Protein AF-A0A1I7V4I8-F1 (afdb_monomer)

Sequence (251 aa):
HMVTLSRLRDKGVPETDEHIILTISSKLPPIIRRELADYLVEQGESITHAKLVKKISERIETMEMDVTLLEHLSPQAPNELSDSYGAIHVAYNAALKTGHKPRGAMRSPLAYSHDLYRTEFMDPITKVTLPGYYAPGKQGINLRVIPRSFPMRNEEPYKCEVCAGAHNALRCGLSSSAFRDKAKDKGLCPLCVRKHHITECRSRFRCCYCNGLHHSGGCPLKEFYRDVKNYPKDAPPRVTFFRAQAKQNEH

Foldseek 3Di:
DVVVVVVCVVVVHFQQPPVVLVVVLVPDDPVLNVVLVVVCVVCPSVDGNVNSVVSSVVVVVVLVVLLVVVLVDDDDDPPDDDPRSSNVVNVVVVCVVVVNPPPPCPPQDQLDDPVPFDQWDQDPPVRDIDGRLLDFDPVFAALACLLVQAAEPDFACDAQLQPRGRDDLSHDPDALVSSVVSLVVSCADQQPRHNDHSRRDNDPGAQNGGRGRGRVSNHPCNVVCNPPVNPDPPHDHRDHDDDPPDPPPDD

Solvent-accessible surface area (backbone atoms only — not comparable to full-atom values): 14704 Å² total; per-residue (Å²): 111,70,72,59,52,53,55,38,52,78,67,72,50,64,57,61,43,59,70,57,52,52,56,56,49,71,72,47,58,71,78,60,36,55,60,46,50,55,51,48,64,75,44,50,89,75,47,32,57,67,57,52,53,49,52,54,49,54,49,52,54,48,50,54,48,44,29,55,56,48,72,73,46,77,84,73,70,96,82,67,89,64,89,45,66,21,55,49,50,48,53,51,52,54,30,60,76,66,74,50,68,72,88,60,86,76,69,63,65,63,61,41,54,79,93,82,46,56,74,58,29,70,38,89,84,83,66,47,78,38,55,20,49,70,36,72,28,97,77,34,59,34,55,87,50,47,30,65,39,54,67,64,92,65,78,40,102,37,67,10,76,61,79,68,44,52,30,52,50,58,20,50,81,57,52,28,65,59,36,44,52,40,23,54,78,66,55,28,15,65,43,76,59,43,87,50,58,54,72,73,31,49,57,85,67,52,12,36,62,28,37,11,62,25,28,43,34,44,32,84,55,42,66,58,53,68,35,76,91,55,45,61,88,88,33,61,77,67,60,85,68,82,79,73,76,78,75,77,83,83,126

pLDDT: mean 77.41, std 16.39, range [35.44, 97.69]

Radius of gyration: 24.37 Å; Cα contacts (8 Å, |Δi|>4): 319; chains: 1; bounding box: 55×49×71 Å

Secondary structure (DSSP, 8-state):
-HHHHHHHHTTT--TT-HHHHHHHHHTS-HHHHHHHHHHHHHHGGG--HHHHHHHHHHHHHHHHHHHHHHHHSPPPPTT-----HHHHHHHHHHHHHTS----S------S--GGGS-SEEE-TTT--EEEGGGSPPTT---TTTGGGSSPPSSPPSS--TTT-SSS-GGG--S-HHHHHHHHHHTT--TTT-SSS-GGG-------TTT--SS-GGG-THHHHHHSGGGS-TTSPPPP-SPPPP------

Structure (mmCIF, N/CA/C/O backbone):
data_AF-A0A1I7V4I8-F1
#
_entry.id   AF-A0A1I7V4I8-F1
#
loop_
_atom_site.group_PDB
_atom_site.id
_atom_site.type_symbol
_atom_site.label_atom_id
_atom_site.label_alt_id
_atom_site.label_comp_id
_atom_site.label_asym_id
_atom_site.label_entity_id
_atom_site.label_seq_id
_atom_site.pdbx_PDB_ins_code
_atom_site.Cartn_x
_atom_site.Cartn_y
_atom_site.Cartn_z
_atom_site.occupancy
_atom_site.B_iso_or_equiv
_atom_site.auth_seq_id
_atom_site.auth_comp_id
_atom_site.auth_asym_id
_atom_site.auth_atom_id
_atom_site.pdbx_PDB_model_num
ATOM 1 N N . HIS A 1 1 ? -26.065 -4.660 15.239 1.00 51.72 1 HIS A N 1
ATOM 2 C CA . HIS A 1 1 ? -25.663 -4.106 16.551 1.00 51.72 1 HIS A CA 1
ATOM 3 C C . HIS A 1 1 ? -26.338 -4.819 17.727 1.00 51.72 1 HIS A C 1
ATOM 5 O O . HIS A 1 1 ? -25.619 -5.284 18.602 1.00 51.72 1 HIS A O 1
ATOM 11 N N . MET A 1 2 ? -27.662 -5.030 17.705 1.00 48.69 2 MET A N 1
ATOM 12 C CA . MET A 1 2 ? -28.405 -5.750 18.764 1.00 48.69 2 MET A CA 1
ATOM 13 C C . MET A 1 2 ? -27.885 -7.170 19.064 1.00 48.69 2 MET A C 1
ATOM 15 O O . MET A 1 2 ? -27.705 -7.529 20.221 1.00 48.69 2 MET A O 1
ATOM 19 N N . VAL A 1 3 ? -27.528 -7.946 18.031 1.00 55.97 3 VAL A N 1
ATOM 20 C CA . VAL A 1 3 ? -26.964 -9.306 18.184 1.00 55.97 3 VAL A CA 1
ATOM 21 C C . VAL A 1 3 ? -25.637 -9.312 18.957 1.00 55.97 3 VAL A C 1
ATOM 23 O O . VAL A 1 3 ? -25.352 -10.246 19.702 1.00 55.97 3 VAL A O 1
ATOM 26 N N . THR A 1 4 ? -24.817 -8.267 18.805 1.00 59.34 4 THR A N 1
ATOM 27 C CA . THR A 1 4 ? -23.537 -8.142 19.517 1.00 59.34 4 THR A CA 1
ATOM 28 C C . THR A 1 4 ? -23.757 -7.833 20.995 1.00 59.34 4 THR A C 1
ATOM 30 O O . THR A 1 4 ? -23.040 -8.379 21.822 1.00 59.34 4 THR A O 1
ATOM 33 N N . LEU A 1 5 ? -24.764 -7.021 21.336 1.00 58.62 5 LEU A N 1
ATOM 34 C CA . LEU A 1 5 ? -25.095 -6.709 22.729 1.00 58.62 5 LEU A CA 1
ATOM 35 C C . LEU A 1 5 ? -25.704 -7.891 23.478 1.00 58.62 5 LEU A C 1
ATOM 37 O O . LEU A 1 5 ? -25.327 -8.133 24.620 1.00 58.62 5 LEU A O 1
ATOM 41 N N . SER A 1 6 ? -26.595 -8.657 22.840 1.00 55.53 6 SER A N 1
ATOM 42 C CA . SER A 1 6 ? -27.122 -9.888 23.443 1.00 55.53 6 SER A CA 1
ATOM 43 C C . SER A 1 6 ? -25.986 -10.856 23.772 1.00 55.53 6 SER A C 1
ATOM 45 O O . SER A 1 6 ? -25.876 -11.302 24.903 1.00 55.53 6 SER A O 1
ATOM 47 N N . ARG A 1 7 ? -25.029 -11.032 22.852 1.00 61.44 7 ARG A N 1
ATOM 48 C CA . ARG A 1 7 ? -23.835 -11.863 23.083 1.00 61.44 7 ARG A CA 1
ATOM 49 C C . ARG A 1 7 ? -22.886 -11.338 24.163 1.00 61.44 7 ARG A C 1
ATOM 51 O O . ARG A 1 7 ? -22.113 -12.126 24.695 1.00 61.44 7 ARG A O 1
ATOM 58 N N . LEU A 1 8 ? -22.860 -10.032 24.431 1.00 64.69 8 LEU A N 1
ATOM 59 C CA . LEU A 1 8 ? -22.053 -9.453 25.514 1.00 64.69 8 LEU A CA 1
ATOM 60 C C . LEU A 1 8 ? -22.719 -9.694 26.872 1.00 64.69 8 LEU A C 1
ATOM 62 O O . LEU A 1 8 ? -22.044 -10.082 27.821 1.00 64.69 8 LEU A O 1
ATOM 66 N N . ARG A 1 9 ? -24.048 -9.572 26.923 1.00 60.28 9 ARG A N 1
ATOM 67 C CA . ARG A 1 9 ? -24.864 -9.925 28.089 1.00 60.28 9 ARG A CA 1
ATOM 68 C C . ARG A 1 9 ? -24.747 -11.410 28.434 1.00 60.28 9 ARG A C 1
ATOM 70 O O . ARG A 1 9 ? -24.477 -11.746 29.579 1.00 60.28 9 ARG A O 1
ATOM 77 N N . ASP A 1 10 ? -24.831 -12.281 27.427 1.00 63.47 10 ASP A N 1
ATOM 78 C CA . ASP A 1 10 ? -24.686 -13.738 27.581 1.00 63.47 10 ASP A CA 1
ATOM 79 C C . ASP A 1 10 ? -23.288 -14.144 28.087 1.00 63.47 10 ASP A C 1
ATOM 81 O O . ASP A 1 10 ? -23.102 -15.238 28.613 1.00 63.47 10 ASP A O 1
ATOM 85 N N . LYS A 1 11 ? -22.292 -13.260 27.936 1.00 70.88 11 LYS A N 1
ATOM 86 C CA . LYS A 1 11 ? -20.915 -13.442 28.417 1.00 70.88 11 LYS A CA 1
ATOM 87 C C . LYS A 1 11 ? -20.657 -12.827 29.797 1.00 70.88 11 LYS A C 1
ATOM 89 O O . LYS A 1 11 ? -19.507 -12.811 30.226 1.00 70.88 11 LYS A O 1
ATOM 94 N N . GLY A 1 12 ? -21.688 -12.318 30.476 1.00 71.19 12 GLY A N 1
ATOM 95 C CA . GLY A 1 12 ? -21.572 -11.733 31.816 1.00 71.19 12 GLY A CA 1
ATOM 96 C C . GLY A 1 12 ? -20.834 -10.393 31.855 1.00 71.19 12 GLY A C 1
ATOM 97 O O . GLY A 1 12 ? -20.319 -10.007 32.899 1.00 71.19 12 GLY A O 1
ATOM 98 N N . VAL A 1 13 ? -20.748 -9.691 30.724 1.00 77.06 13 VAL A N 1
ATOM 99 C CA . VAL A 1 13 ? -20.093 -8.383 30.658 1.00 77.06 13 VAL A CA 1
ATOM 100 C C . VAL A 1 13 ? -20.982 -7.320 31.322 1.00 77.06 13 VAL A C 1
ATOM 102 O O . VAL A 1 13 ? -22.154 -7.219 30.942 1.00 77.06 13 VAL A O 1
ATOM 105 N N . PRO A 1 14 ? -20.445 -6.485 32.235 1.00 80.81 14 PRO A N 1
ATOM 106 C CA . PRO A 1 14 ? -21.185 -5.375 32.832 1.00 80.81 14 PRO A CA 1
ATOM 107 C C . PRO A 1 14 ? -21.739 -4.415 31.774 1.00 80.81 14 PRO A C 1
ATOM 109 O O . PRO A 1 14 ? -21.040 -4.041 30.835 1.00 80.81 14 PRO A O 1
ATOM 112 N N . GLU A 1 15 ? -22.990 -3.975 31.920 1.00 79.31 15 GLU A N 1
ATOM 113 C CA . GLU A 1 15 ? -23.620 -3.079 30.937 1.00 79.31 15 GLU A CA 1
ATOM 114 C C . GLU A 1 15 ? -22.998 -1.676 30.880 1.00 79.31 15 GLU A C 1
ATOM 116 O O . GLU A 1 15 ? -23.248 -0.945 29.923 1.00 79.31 15 GLU A O 1
ATOM 121 N N . THR A 1 16 ? -22.195 -1.318 31.879 1.00 82.81 16 THR A N 1
ATOM 122 C CA . THR A 1 16 ? -21.482 -0.043 32.030 1.00 82.81 16 THR A CA 1
ATOM 123 C C . THR A 1 16 ? -19.985 -0.165 31.726 1.00 82.81 16 THR A C 1
ATOM 125 O O . THR A 1 16 ? -19.218 0.727 32.074 1.00 82.81 16 THR A O 1
ATOM 128 N N . ASP A 1 17 ? -19.539 -1.268 31.110 1.00 81.81 17 ASP A N 1
ATOM 129 C CA . ASP A 1 17 ? -18.125 -1.477 30.780 1.00 81.81 17 ASP A CA 1
ATOM 130 C C . ASP A 1 17 ? -17.625 -0.406 29.792 1.00 81.81 17 ASP A C 1
ATOM 132 O O . ASP A 1 17 ? -17.914 -0.422 28.589 1.00 81.81 17 ASP A O 1
ATOM 136 N N . GLU A 1 18 ? -16.855 0.544 30.322 1.00 80.88 18 GLU A N 1
ATOM 137 C CA . GLU A 1 18 ? -16.332 1.694 29.584 1.00 80.88 18 GLU A CA 1
ATOM 138 C C . GLU A 1 18 ? -15.469 1.262 28.390 1.00 80.88 18 GLU A C 1
ATOM 140 O O . GLU A 1 18 ? -15.586 1.805 27.287 1.00 80.88 18 GLU A O 1
ATOM 145 N N . HIS A 1 19 ? -14.642 0.230 28.566 1.00 80.00 19 HIS A N 1
ATOM 146 C CA . HIS A 1 19 ? -13.750 -0.252 27.518 1.00 80.00 19 HIS A CA 1
ATOM 147 C C . HIS A 1 19 ? -14.542 -0.785 26.314 1.00 80.00 19 HIS A C 1
ATOM 149 O O . HIS A 1 19 ? -14.173 -0.557 25.154 1.00 80.00 19 HIS A O 1
ATOM 155 N N . ILE A 1 20 ? -15.661 -1.464 26.554 1.00 81.06 20 ILE A N 1
ATOM 156 C CA . ILE A 1 20 ? -16.537 -1.970 25.494 1.00 81.06 20 ILE A CA 1
ATOM 157 C C . ILE A 1 20 ? -17.315 -0.840 24.829 1.00 81.06 20 ILE A C 1
ATOM 159 O O . ILE A 1 20 ? -17.403 -0.823 23.596 1.00 81.06 20 ILE A O 1
ATOM 163 N N . ILE A 1 21 ? -17.800 0.133 25.597 1.00 82.56 21 ILE A N 1
ATOM 164 C CA . ILE A 1 21 ? -18.461 1.335 25.074 1.00 82.56 21 ILE A CA 1
ATOM 165 C C . ILE A 1 21 ? -17.527 2.096 24.125 1.00 82.56 21 ILE A C 1
ATOM 167 O O . ILE A 1 21 ? -17.905 2.384 22.983 1.00 82.56 21 ILE A O 1
ATOM 171 N N . LEU A 1 22 ? -16.277 2.332 24.527 1.00 81.25 22 LEU A N 1
ATOM 172 C CA . LEU A 1 22 ? -15.265 2.992 23.697 1.00 81.25 22 LEU A CA 1
ATOM 173 C C . LEU A 1 22 ? -14.865 2.139 22.480 1.00 81.25 22 LEU A C 1
ATOM 175 O O . LEU A 1 22 ? -14.715 2.648 21.362 1.00 81.25 22 LEU A O 1
ATOM 179 N N . THR A 1 23 ? -14.756 0.819 22.648 1.00 81.12 23 THR A N 1
ATOM 180 C CA . THR A 1 23 ? -14.436 -0.111 21.553 1.00 81.12 23 THR A CA 1
ATOM 181 C C . THR A 1 23 ? -15.536 -0.154 20.489 1.00 81.12 23 THR A C 1
ATOM 183 O O . THR A 1 23 ? -15.234 -0.228 19.295 1.00 81.12 23 THR A O 1
ATOM 186 N N . ILE A 1 24 ? -16.810 -0.125 20.886 1.00 79.75 24 ILE A N 1
ATOM 187 C CA . ILE A 1 24 ? -17.939 -0.068 19.949 1.00 79.75 24 ILE A CA 1
ATOM 188 C C . ILE A 1 24 ? -17.953 1.293 19.252 1.00 79.75 24 ILE A C 1
ATOM 190 O O . ILE A 1 24 ? -17.998 1.342 18.021 1.00 79.75 24 ILE A O 1
ATOM 194 N 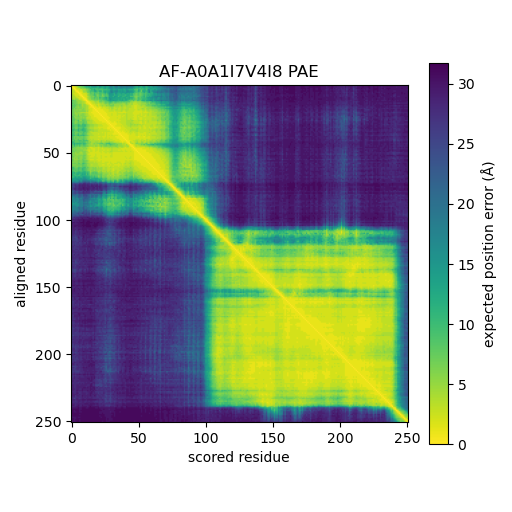N . SER A 1 25 ? -17.836 2.376 20.022 1.00 80.38 25 SER A N 1
ATOM 195 C CA . SER A 1 25 ? -17.885 3.752 19.519 1.00 80.38 25 SER A CA 1
ATOM 196 C C . SER A 1 25 ? -16.779 4.037 18.498 1.00 80.38 25 SER A C 1
ATOM 198 O O . SER A 1 25 ? -17.034 4.596 17.433 1.00 80.38 25 SER A O 1
ATOM 200 N N . SER A 1 26 ? -15.553 3.570 18.748 1.00 79.00 26 SER A N 1
ATOM 201 C CA . SER A 1 26 ? -14.406 3.785 17.850 1.00 79.00 26 SER A CA 1
ATOM 202 C C . SER A 1 26 ? -14.531 3.107 16.478 1.00 79.00 26 SER A C 1
ATOM 204 O O . SER A 1 26 ? -13.881 3.539 15.524 1.00 79.00 26 SER A O 1
ATOM 206 N N . LYS A 1 27 ? -15.374 2.073 16.347 1.00 79.56 27 LYS A N 1
ATOM 207 C CA . LYS A 1 27 ? -15.602 1.345 15.086 1.00 79.56 27 LYS A CA 1
ATOM 208 C C . LYS A 1 27 ? -16.660 1.990 14.189 1.00 79.56 27 LYS A C 1
ATOM 210 O O . LYS A 1 27 ? -16.835 1.533 13.058 1.00 79.56 27 LYS A O 1
ATOM 215 N N . LEU A 1 28 ? -17.364 3.014 14.670 1.00 78.00 28 LEU A N 1
ATOM 216 C CA . LEU A 1 28 ? -18.422 3.681 13.917 1.00 78.00 28 LEU A CA 1
ATOM 217 C C . LEU A 1 28 ? -17.858 4.674 12.883 1.00 78.00 28 LEU A C 1
ATOM 219 O O . LEU A 1 28 ? -16.745 5.188 13.044 1.00 78.00 28 LEU A O 1
ATOM 223 N N . PRO A 1 29 ? -18.617 4.979 11.816 1.00 74.38 29 PRO A N 1
ATOM 224 C CA . PRO A 1 29 ? -18.263 6.027 10.864 1.00 74.38 29 PRO A CA 1
ATOM 225 C C . PRO A 1 29 ? -18.033 7.391 11.546 1.00 74.38 29 PRO A C 1
ATOM 227 O O . PRO A 1 29 ? -18.708 7.694 12.530 1.00 74.38 29 PRO A O 1
ATOM 230 N N . PRO A 1 30 ? -17.132 8.252 11.024 1.00 75.38 30 PRO A N 1
ATOM 231 C CA . PRO A 1 30 ? -16.807 9.550 11.630 1.00 75.38 30 PRO A CA 1
ATOM 232 C C . PRO A 1 30 ? -18.014 10.439 11.947 1.00 75.38 30 PRO A C 1
ATOM 234 O O . PRO A 1 30 ? -18.015 11.086 12.988 1.00 75.38 30 PRO A O 1
ATOM 237 N N . ILE A 1 31 ? -19.035 10.430 11.084 1.00 70.88 31 ILE A N 1
ATOM 238 C CA . ILE A 1 31 ? -20.255 11.225 11.267 1.00 70.88 31 ILE A CA 1
ATOM 239 C C . ILE A 1 31 ? -21.042 10.805 12.516 1.00 70.88 31 ILE A C 1
ATOM 241 O O . ILE A 1 31 ? -21.453 11.656 13.291 1.00 70.88 31 ILE A O 1
ATOM 245 N N . ILE A 1 32 ? -21.149 9.498 12.773 1.00 77.69 32 ILE A N 1
ATOM 246 C CA . ILE A 1 32 ? -21.824 8.961 13.962 1.00 77.69 32 ILE A CA 1
ATOM 247 C C . ILE A 1 32 ? -20.942 9.155 15.202 1.00 77.69 32 ILE A C 1
ATOM 249 O O . ILE A 1 32 ? -21.443 9.459 16.277 1.00 77.69 32 ILE A O 1
ATOM 253 N N . ARG A 1 33 ? -19.613 9.025 15.063 1.00 81.12 33 ARG A N 1
ATOM 254 C CA . ARG A 1 33 ? -18.675 9.183 16.189 1.00 81.12 33 ARG A CA 1
ATOM 255 C C . ARG A 1 33 ? -18.699 10.573 16.812 1.00 81.12 33 ARG A C 1
ATOM 257 O O . ARG A 1 33 ? -18.528 10.659 18.020 1.00 81.12 33 ARG A O 1
ATOM 264 N N . ARG A 1 34 ? -18.856 11.630 16.008 1.00 79.00 34 ARG A N 1
ATOM 265 C CA . ARG A 1 34 ? -18.827 13.014 16.505 1.00 79.00 34 ARG A CA 1
ATOM 266 C C . ARG A 1 34 ? -19.961 13.264 17.497 1.00 79.00 34 ARG A C 1
ATOM 268 O O . ARG A 1 34 ? -19.694 13.610 18.632 1.00 79.00 34 ARG A O 1
ATOM 275 N N . GLU A 1 35 ? -21.191 12.973 17.102 1.00 75.06 35 GLU A N 1
ATOM 276 C CA . GLU A 1 35 ? -22.353 13.154 17.982 1.00 75.06 35 GLU A CA 1
ATOM 277 C C . GLU A 1 35 ? -22.400 12.152 19.130 1.00 75.06 35 GLU A C 1
ATOM 279 O O . GLU A 1 35 ? -22.916 12.446 20.206 1.00 75.06 35 GLU A O 1
ATOM 284 N N . LEU A 1 36 ? -21.860 10.950 18.918 1.00 83.94 36 LEU A N 1
ATOM 285 C CA . LEU A 1 36 ? -21.745 9.986 19.999 1.00 83.94 36 LEU A CA 1
ATOM 286 C C . LEU A 1 36 ? -20.760 10.468 21.067 1.00 83.94 36 LEU A C 1
ATOM 288 O O . LEU A 1 36 ? -20.981 10.183 22.234 1.00 83.94 36 LEU A O 1
ATOM 292 N N . ALA A 1 37 ? -19.705 11.199 20.693 1.00 83.38 37 ALA A N 1
ATOM 293 C CA . ALA A 1 37 ? -18.779 11.784 21.656 1.00 83.38 37 ALA A CA 1
ATOM 294 C C . ALA A 1 37 ? -19.486 12.808 22.555 1.00 83.38 37 ALA A C 1
ATOM 296 O O . ALA A 1 37 ? -19.350 12.715 23.772 1.00 83.38 37 ALA A O 1
ATOM 297 N N . ASP A 1 38 ? -20.300 13.698 21.981 1.00 83.12 38 ASP A N 1
ATOM 298 C CA . ASP A 1 38 ? -21.085 14.675 22.748 1.00 83.12 38 ASP A CA 1
ATOM 299 C C . ASP A 1 38 ? -22.057 13.967 23.706 1.00 83.12 38 ASP A C 1
ATOM 301 O O . ASP A 1 38 ? -22.080 14.242 24.904 1.00 83.12 38 ASP A O 1
ATOM 305 N N . TYR A 1 39 ? -22.773 12.951 23.214 1.00 85.75 39 TYR A N 1
ATOM 306 C CA . TYR A 1 39 ? -23.687 12.153 24.034 1.00 85.75 39 TYR A CA 1
ATOM 307 C C . TYR A 1 39 ? -22.982 11.383 25.164 1.00 85.75 39 TYR A C 1
ATOM 309 O O . TYR A 1 39 ? -23.522 11.253 26.262 1.00 85.75 39 TYR A O 1
ATOM 317 N N . LEU A 1 40 ? -21.781 10.853 24.915 1.00 84.50 40 LEU A N 1
ATOM 318 C CA . LEU A 1 40 ? -20.990 10.161 25.936 1.00 84.50 40 LEU A CA 1
ATOM 319 C C . LEU A 1 40 ? -20.539 11.123 27.041 1.00 84.50 40 LEU A C 1
ATOM 321 O O . LEU A 1 40 ? -20.584 10.753 28.213 1.00 84.50 40 LEU A O 1
ATOM 325 N N . VAL A 1 41 ? -20.164 12.352 26.680 1.00 85.88 41 VAL A N 1
ATOM 326 C CA . VAL A 1 41 ? -19.829 13.408 27.646 1.00 85.88 41 VAL A CA 1
ATOM 327 C C . VAL A 1 41 ? -21.058 13.800 28.472 1.00 85.88 41 VAL A C 1
ATOM 329 O O . VAL A 1 41 ? -20.953 13.909 29.690 1.00 85.88 41 VAL A O 1
ATOM 332 N N . GLU A 1 42 ? -22.228 13.948 27.844 1.00 86.06 42 GLU A N 1
ATOM 333 C CA . GLU A 1 42 ? -23.483 14.288 28.532 1.00 86.06 42 GLU A CA 1
ATOM 334 C C . GLU A 1 42 ? -23.953 13.205 29.514 1.00 86.06 42 GLU A C 1
ATOM 336 O O . GLU A 1 42 ? -24.487 13.518 30.577 1.00 86.06 42 GLU A O 1
ATOM 341 N N . GLN A 1 43 ? -23.801 11.924 29.163 1.00 84.06 43 GLN A N 1
ATOM 342 C CA . GLN A 1 43 ? -24.261 10.820 30.011 1.00 84.06 43 GLN A CA 1
ATOM 343 C C . GLN A 1 43 ? -23.276 10.465 31.134 1.00 84.06 43 GLN A C 1
ATOM 345 O O . GLN A 1 43 ? -23.712 9.909 32.150 1.00 84.06 43 GLN A O 1
ATOM 350 N N . GLY A 1 44 ? -21.979 10.748 30.964 1.00 79.88 44 GLY A N 1
ATOM 351 C CA . GLY A 1 44 ? -20.934 10.419 31.937 1.00 79.88 44 GLY A CA 1
ATOM 352 C C . GLY A 1 44 ? -20.948 8.937 32.331 1.00 79.88 44 GLY A C 1
ATOM 353 O O . GLY A 1 44 ? -21.126 8.062 31.487 1.00 79.88 44 GLY A O 1
ATOM 354 N N . GLU A 1 45 ? -20.832 8.644 33.628 1.00 77.56 45 GLU A N 1
ATOM 355 C CA . GLU A 1 45 ? -20.831 7.273 34.175 1.00 77.56 45 GLU A CA 1
ATOM 356 C C . GLU A 1 45 ? -22.180 6.538 34.039 1.00 77.56 45 GLU A C 1
ATOM 358 O O . GLU A 1 45 ? -22.257 5.327 34.232 1.00 77.56 45 GLU A O 1
ATOM 363 N N . SER A 1 46 ? -23.262 7.241 33.681 1.00 83.06 46 SER A N 1
ATOM 364 C CA . SER A 1 46 ? -24.600 6.642 33.543 1.00 83.06 46 SER A CA 1
ATOM 365 C C . SER A 1 46 ? -24.834 5.951 32.193 1.00 83.06 46 SER A C 1
ATOM 367 O O . SER A 1 46 ? -25.946 5.472 31.916 1.00 83.06 46 SER A O 1
ATOM 369 N N . ILE A 1 47 ? -23.823 5.944 31.320 1.00 87.00 47 ILE A N 1
ATOM 370 C CA . ILE A 1 47 ? -23.898 5.304 30.014 1.00 87.00 47 ILE A CA 1
ATOM 371 C C . ILE A 1 47 ? -23.963 3.781 30.164 1.00 87.00 47 ILE A C 1
ATOM 373 O O . ILE A 1 47 ? -23.218 3.162 30.916 1.00 87.00 47 ILE A O 1
ATOM 377 N N . THR A 1 48 ? -24.858 3.161 29.399 1.00 86.38 48 THR A N 1
ATOM 378 C CA . THR A 1 48 ? -24.936 1.705 29.288 1.00 86.38 48 THR A CA 1
ATOM 379 C C . THR A 1 48 ? -24.841 1.279 27.833 1.00 86.38 48 THR A C 1
ATOM 381 O O . THR A 1 48 ? -25.144 2.049 26.915 1.00 86.38 48 THR A O 1
ATOM 384 N N . HIS A 1 49 ? -24.493 0.018 27.601 1.00 82.12 49 HIS A N 1
ATOM 385 C CA . HIS A 1 49 ? -24.535 -0.613 26.285 1.00 82.12 49 HIS A CA 1
ATOM 386 C C . HIS A 1 49 ? -25.878 -0.400 25.569 1.00 82.12 49 HIS A C 1
ATOM 388 O O . HIS A 1 49 ? -25.905 -0.107 24.371 1.00 82.12 49 HIS A O 1
ATOM 394 N N . ALA A 1 50 ? -26.991 -0.516 26.301 1.00 81.38 50 ALA A N 1
ATOM 395 C CA . ALA A 1 50 ? -28.333 -0.329 25.760 1.00 81.38 50 ALA A CA 1
ATOM 396 C C . ALA A 1 50 ? -28.576 1.123 25.321 1.00 81.38 50 ALA A C 1
ATOM 398 O O . ALA A 1 50 ? -29.032 1.352 24.199 1.00 81.38 50 ALA A O 1
ATOM 399 N N . LYS A 1 51 ? -28.210 2.103 26.162 1.00 84.38 51 LYS A N 1
ATOM 400 C CA . LYS A 1 51 ? -28.298 3.533 25.824 1.00 84.38 51 LYS A CA 1
ATOM 401 C C . LYS A 1 51 ? -27.436 3.880 24.609 1.00 84.38 51 LYS A C 1
ATOM 403 O O . LYS A 1 51 ? -27.899 4.572 23.706 1.00 84.38 51 LYS A O 1
ATOM 408 N N . LEU A 1 52 ? -26.220 3.335 24.546 1.00 84.62 52 LEU A N 1
ATOM 409 C CA . LEU A 1 52 ? -25.300 3.532 23.429 1.00 84.62 52 LEU A CA 1
ATOM 410 C C . LEU A 1 52 ? -25.904 3.051 22.104 1.00 84.62 52 LEU A C 1
ATOM 412 O O . LEU A 1 52 ? -25.906 3.779 21.115 1.00 84.62 52 LEU A O 1
ATOM 416 N N . VAL A 1 53 ? -26.439 1.828 22.071 1.00 81.25 53 VAL A N 1
ATOM 417 C CA . VAL A 1 53 ? -27.035 1.278 20.844 1.00 81.25 53 VAL A CA 1
ATOM 418 C C . VAL A 1 53 ? -28.330 1.975 20.468 1.00 81.25 53 VAL A C 1
ATOM 420 O O . VAL A 1 53 ? -28.564 2.175 19.275 1.00 81.25 53 VAL A O 1
ATOM 423 N N . LYS A 1 54 ? -29.134 2.393 21.450 1.00 84.88 54 LYS A N 1
ATOM 424 C CA . LYS A 1 54 ? -30.309 3.222 21.189 1.00 84.88 54 LYS A CA 1
ATOM 425 C C . LYS A 1 54 ? -29.903 4.512 20.474 1.00 84.88 54 LYS A C 1
ATOM 427 O O . LYS A 1 54 ? -30.401 4.766 19.385 1.00 84.88 54 LYS A O 1
ATOM 432 N N . LYS A 1 55 ? -28.914 5.241 21.002 1.00 86.12 55 LYS A N 1
ATOM 433 C CA . LYS A 1 55 ? -28.428 6.492 20.401 1.00 86.12 55 LYS A CA 1
ATOM 434 C C . LYS A 1 55 ? -27.851 6.301 18.995 1.00 86.12 55 LYS A C 1
ATOM 436 O O . LYS A 1 55 ? -28.103 7.111 18.108 1.00 86.12 55 LYS A O 1
ATOM 441 N N . ILE A 1 56 ? -27.102 5.218 18.768 1.00 83.69 56 ILE A N 1
ATOM 442 C CA . ILE A 1 56 ? -26.593 4.874 17.428 1.00 83.69 56 ILE A CA 1
ATOM 443 C C . ILE A 1 56 ? -27.753 4.638 16.453 1.00 83.69 56 ILE A C 1
ATOM 445 O O . ILE A 1 56 ? -27.685 5.087 15.312 1.00 83.69 56 ILE A O 1
ATOM 449 N N . SER A 1 57 ? -28.801 3.940 16.895 1.00 80.38 57 SER A N 1
ATOM 450 C CA . SER A 1 57 ? -29.969 3.631 16.061 1.00 80.38 57 SER A CA 1
ATOM 451 C C . SER A 1 57 ? -30.769 4.896 15.743 1.00 80.38 57 SER A C 1
ATOM 453 O O . SER A 1 57 ? -31.020 5.160 14.574 1.00 80.38 57 SER A O 1
ATOM 455 N N . GLU A 1 58 ? -31.035 5.737 16.749 1.00 83.12 58 GLU A N 1
ATOM 456 C CA . GLU A 1 58 ? -31.674 7.053 16.580 1.00 83.12 58 GLU A CA 1
ATOM 457 C C . GLU A 1 58 ? -30.913 7.923 15.566 1.00 83.12 58 GLU A C 1
ATOM 459 O O . GLU A 1 58 ? -31.518 8.609 14.740 1.00 83.12 58 GLU A O 1
ATOM 464 N N . ARG A 1 59 ? -29.571 7.880 15.572 1.00 81.31 59 ARG A N 1
ATOM 465 C CA . ARG A 1 59 ? -28.783 8.636 14.593 1.00 81.31 59 ARG A CA 1
ATOM 466 C C . ARG A 1 59 ? -28.900 8.071 13.180 1.00 81.31 59 ARG A C 1
ATOM 468 O O . ARG A 1 59 ? -29.005 8.849 12.237 1.00 81.31 59 ARG A O 1
ATOM 475 N N . ILE A 1 60 ? -28.896 6.751 13.018 1.00 78.38 60 ILE A N 1
ATOM 476 C CA . ILE A 1 60 ? -29.116 6.131 11.704 1.00 78.38 60 ILE A CA 1
ATOM 477 C C . ILE A 1 60 ? -30.490 6.544 11.158 1.00 78.38 60 ILE A C 1
ATOM 479 O O . ILE A 1 60 ? -30.564 7.017 10.028 1.00 78.38 60 ILE A O 1
ATOM 483 N N . GLU A 1 61 ? -31.537 6.477 11.982 1.00 78.44 61 GLU A N 1
ATOM 484 C CA . GLU A 1 61 ? -32.894 6.905 11.608 1.00 78.44 61 GLU A CA 1
ATOM 485 C C . GLU A 1 61 ? -32.947 8.396 11.244 1.00 78.44 61 GLU A C 1
ATOM 487 O O . GLU A 1 61 ? -33.542 8.776 10.239 1.00 78.44 61 GLU A O 1
ATOM 492 N N . THR A 1 62 ? -32.261 9.253 12.008 1.00 76.25 62 THR A N 1
ATOM 493 C CA . THR A 1 62 ? -32.164 10.690 11.699 1.00 76.25 62 THR A CA 1
ATOM 494 C C . THR A 1 62 ? -31.474 10.917 10.352 1.00 76.25 62 THR A C 1
ATOM 496 O O . THR A 1 62 ? -31.927 11.733 9.560 1.00 76.25 62 THR A O 1
ATOM 499 N N . MET A 1 63 ? -30.399 10.179 10.055 1.00 72.00 63 MET A N 1
ATOM 500 C CA . MET A 1 63 ? -29.710 10.270 8.763 1.00 72.00 63 MET A CA 1
ATOM 501 C C . MET A 1 63 ? -30.602 9.817 7.597 1.00 72.00 63 MET A C 1
ATOM 503 O O . MET A 1 63 ? -30.514 10.385 6.511 1.00 72.00 63 MET A O 1
ATOM 507 N N . GLU A 1 64 ? -31.451 8.809 7.799 1.00 72.12 64 GLU A N 1
ATOM 508 C CA . GLU A 1 64 ? -32.435 8.355 6.805 1.00 72.12 64 GLU A CA 1
ATOM 509 C C . GLU A 1 64 ? -33.567 9.378 6.608 1.00 72.12 64 GLU A C 1
ATOM 511 O O . GLU A 1 64 ? -33.997 9.634 5.478 1.00 72.12 64 GLU A O 1
ATOM 516 N N . MET A 1 65 ? -34.009 10.027 7.687 1.00 72.75 65 MET A N 1
ATOM 517 C CA . MET A 1 65 ? -34.978 11.119 7.614 1.00 72.75 65 MET A CA 1
ATOM 518 C C . MET A 1 65 ? -34.391 12.350 6.909 1.00 72.75 65 MET A C 1
ATOM 520 O O . MET A 1 65 ? -35.063 12.930 6.062 1.00 72.75 65 MET A O 1
ATOM 524 N N . ASP A 1 66 ? -33.128 12.702 7.172 1.00 68.69 66 ASP A N 1
ATOM 525 C CA . ASP A 1 66 ? -32.418 13.791 6.483 1.00 68.69 66 ASP A CA 1
ATOM 526 C C . ASP A 1 66 ? -32.369 13.557 4.964 1.00 68.69 66 ASP A C 1
ATOM 528 O O . ASP A 1 66 ? -32.576 14.487 4.185 1.00 68.69 66 ASP A O 1
ATOM 532 N N . VAL A 1 67 ? -32.130 12.311 4.527 1.00 65.50 67 VAL A N 1
ATOM 533 C CA . VAL A 1 67 ? -32.225 11.924 3.107 1.00 65.50 67 VAL A CA 1
ATOM 534 C C . VAL A 1 67 ? -33.634 12.198 2.586 1.00 65.50 67 VAL A C 1
ATOM 536 O O . VAL A 1 67 ? -33.784 12.875 1.574 1.00 65.50 67 VAL A O 1
ATOM 539 N N . THR A 1 68 ? -34.658 11.718 3.295 1.00 72.62 68 THR A N 1
ATOM 540 C CA . THR A 1 68 ? -36.065 11.862 2.892 1.00 72.62 68 THR A CA 1
ATOM 541 C C . THR A 1 68 ? -36.472 13.333 2.777 1.00 72.62 68 THR A C 1
ATOM 543 O O . THR A 1 68 ? -37.081 13.726 1.785 1.00 72.62 68 THR A O 1
ATOM 546 N N . LEU A 1 69 ? -36.103 14.175 3.744 1.00 70.12 69 LEU A N 1
ATOM 547 C CA . LEU A 1 69 ? -36.393 15.612 3.725 1.00 70.12 69 LEU A CA 1
ATOM 548 C C . LEU A 1 69 ? -35.709 16.317 2.548 1.00 70.12 69 LEU A C 1
ATOM 550 O O . LEU A 1 69 ? -36.321 17.159 1.893 1.00 70.12 69 LEU A O 1
ATOM 554 N N . LEU A 1 70 ? -34.464 15.948 2.241 1.00 67.81 70 LEU A N 1
ATOM 555 C CA . LEU A 1 70 ? -33.711 16.536 1.134 1.00 67.81 70 LEU A CA 1
ATOM 556 C C . LEU A 1 70 ? -34.190 16.071 -0.244 1.00 67.81 70 LEU A C 1
ATOM 558 O O . LEU A 1 70 ? -34.063 16.830 -1.197 1.00 67.81 70 LEU A O 1
ATOM 562 N N . GLU A 1 71 ? -34.789 14.884 -0.365 1.00 64.19 71 GLU A N 1
ATOM 563 C CA . GLU A 1 71 ? -35.467 14.466 -1.604 1.00 64.19 71 GLU A CA 1
ATOM 564 C C . GLU A 1 71 ? -36.703 15.324 -1.923 1.00 64.19 71 GLU A C 1
ATOM 566 O O . GLU A 1 71 ? -37.074 15.447 -3.090 1.00 64.19 71 GLU A O 1
ATOM 571 N N . HIS A 1 72 ? -37.322 15.938 -0.908 1.00 64.12 72 HIS A N 1
ATOM 572 C CA . HIS A 1 72 ? -38.489 16.814 -1.064 1.00 64.12 72 HIS A CA 1
ATOM 573 C C . HIS A 1 72 ? -38.118 18.299 -1.224 1.00 64.12 72 HIS A C 1
ATOM 575 O O . HIS A 1 72 ? -38.970 19.109 -1.594 1.00 64.12 72 HIS A O 1
ATOM 581 N N . LEU A 1 73 ? -36.860 18.673 -0.968 1.00 60.56 73 LEU A N 1
ATOM 582 C CA . LEU A 1 73 ? -36.349 20.024 -1.184 1.00 60.56 73 LEU A CA 1
ATOM 583 C C . LEU A 1 73 ? -35.849 20.162 -2.633 1.00 60.56 73 LEU A C 1
ATOM 585 O O . LEU A 1 73 ? -35.080 19.343 -3.128 1.00 60.56 73 LEU A O 1
ATOM 589 N N . SER A 1 74 ? -36.309 21.208 -3.329 1.00 52.34 74 SER A N 1
ATOM 590 C CA . SER A 1 74 ? -35.888 21.534 -4.702 1.00 52.34 74 SER A CA 1
ATOM 591 C C . SER A 1 74 ? -34.352 21.633 -4.804 1.00 52.34 74 SER A C 1
ATOM 593 O O . SER A 1 74 ? -33.728 22.065 -3.830 1.00 52.34 74 SER A O 1
ATOM 595 N N . PRO A 1 75 ? -33.717 21.269 -5.941 1.00 55.69 75 PRO A N 1
ATOM 596 C CA . PRO A 1 75 ? -32.264 21.163 -6.032 1.00 55.69 75 PRO A CA 1
ATOM 597 C C . PRO A 1 75 ? -31.566 22.460 -5.611 1.00 55.69 75 PRO A C 1
ATOM 599 O O . PRO A 1 75 ? -31.728 23.501 -6.250 1.00 55.69 75 PRO A O 1
ATOM 602 N N . GLN A 1 76 ? -30.766 22.388 -4.544 1.00 53.31 76 GLN A N 1
ATOM 603 C CA . GLN A 1 76 ? -29.830 23.454 -4.202 1.00 53.31 76 GLN A CA 1
ATOM 604 C C . GLN A 1 76 ? -28.819 23.642 -5.339 1.00 53.31 76 GLN A C 1
ATOM 606 O O . GLN A 1 76 ? -28.458 22.695 -6.046 1.00 53.31 76 GLN A O 1
ATOM 611 N N . ALA A 1 77 ? -28.389 24.892 -5.525 1.00 47.88 77 ALA A N 1
ATOM 612 C CA . ALA A 1 77 ? -27.471 25.279 -6.583 1.00 47.88 77 ALA A CA 1
ATOM 613 C C . ALA A 1 77 ? -26.187 24.417 -6.548 1.00 47.88 77 ALA A C 1
ATOM 615 O O . ALA A 1 77 ? -25.645 24.164 -5.472 1.00 47.88 77 ALA A O 1
ATOM 616 N N . PRO A 1 78 ? -25.658 23.991 -7.710 1.00 48.28 78 PRO A N 1
ATOM 617 C CA . PRO A 1 78 ? -24.607 22.969 -7.838 1.00 48.28 78 PRO A CA 1
ATOM 618 C C . PRO A 1 78 ? -23.209 23.378 -7.329 1.00 48.28 78 PRO A C 1
ATOM 620 O O . PRO A 1 78 ? -22.219 22.704 -7.617 1.00 48.28 78 PRO A O 1
ATOM 623 N N . ASN A 1 79 ? -23.110 24.475 -6.581 1.00 49.66 79 ASN A N 1
ATOM 624 C CA . ASN A 1 79 ? -21.858 25.144 -6.243 1.00 49.66 79 ASN A CA 1
ATOM 625 C C . ASN A 1 79 ? -21.492 24.983 -4.760 1.00 49.66 79 ASN A C 1
ATOM 627 O O . ASN A 1 79 ? -20.393 25.366 -4.364 1.00 49.66 79 ASN A O 1
ATOM 631 N N . GLU A 1 80 ? -22.396 24.447 -3.940 1.00 45.97 80 GLU A N 1
ATOM 632 C CA . GLU A 1 80 ? -22.193 24.296 -2.501 1.00 45.97 80 GLU A CA 1
ATOM 633 C C . GLU A 1 80 ? -21.815 22.848 -2.175 1.00 45.97 80 GLU A C 1
ATOM 635 O O . GLU A 1 80 ? -22.559 21.901 -2.439 1.00 45.97 80 GLU A O 1
ATOM 640 N N . LEU A 1 81 ? -20.618 22.657 -1.614 1.00 47.91 81 LEU A N 1
ATOM 641 C CA . LEU A 1 81 ? -20.228 21.379 -1.027 1.00 47.91 81 LEU A CA 1
ATOM 642 C C . LEU A 1 81 ? -21.019 21.208 0.272 1.00 47.91 81 LEU A C 1
ATOM 644 O O . LEU A 1 81 ? -20.673 21.798 1.291 1.00 47.91 81 LEU A O 1
ATOM 648 N N . SER A 1 82 ? -22.102 20.434 0.219 1.00 53.69 82 SER A N 1
ATOM 649 C CA . SER A 1 82 ? -22.872 20.094 1.412 1.00 53.69 82 SER A CA 1
ATOM 650 C C . SER A 1 82 ? -22.205 18.936 2.155 1.00 53.69 82 SER A C 1
ATOM 652 O O . SER A 1 82 ? -22.073 17.836 1.618 1.00 53.69 82 SER A O 1
ATOM 654 N N . ASP A 1 83 ? -21.817 19.175 3.408 1.00 55.94 83 ASP A N 1
ATOM 655 C CA . ASP A 1 83 ? -21.315 18.142 4.326 1.00 55.94 83 ASP A CA 1
ATOM 656 C C . ASP A 1 83 ? -22.445 17.260 4.898 1.00 55.94 83 ASP A C 1
ATOM 658 O O . ASP A 1 83 ? -22.199 16.345 5.690 1.00 55.94 83 ASP A O 1
ATOM 662 N N . SER A 1 84 ? -23.698 17.510 4.497 1.00 61.84 84 SER A N 1
ATOM 663 C CA . SER A 1 84 ? -24.845 16.701 4.899 1.00 61.84 84 SER A CA 1
ATOM 664 C C . SER A 1 84 ? -24.819 15.337 4.210 1.00 61.84 84 SER A C 1
ATOM 666 O O . SER A 1 84 ? -24.819 15.234 2.980 1.00 61.84 84 SER A O 1
ATOM 668 N N . TYR A 1 85 ? -24.865 14.267 5.010 1.00 62.56 85 TYR A N 1
ATOM 669 C CA . TYR A 1 85 ? -24.994 12.894 4.516 1.00 62.56 85 TYR A CA 1
ATOM 670 C C . TYR A 1 85 ? -26.188 12.737 3.571 1.00 62.56 85 TYR A C 1
ATOM 672 O O . TYR A 1 85 ? -26.059 12.107 2.520 1.00 62.56 85 TYR A O 1
ATOM 680 N N . GLY A 1 86 ? -27.322 13.357 3.913 1.00 60.41 86 GLY A N 1
ATOM 681 C CA . GLY A 1 86 ? -28.519 13.318 3.086 1.00 60.41 86 GLY A CA 1
ATOM 682 C C . GLY A 1 86 ? -28.299 13.970 1.722 1.00 60.41 86 GLY A C 1
ATOM 683 O O . GLY A 1 86 ? -28.630 13.375 0.702 1.00 60.41 86 GLY A O 1
ATOM 684 N N . ALA A 1 87 ? -27.625 15.121 1.670 1.00 62.38 87 ALA A N 1
ATOM 685 C CA . ALA A 1 87 ? -27.368 15.831 0.416 1.00 62.38 87 ALA A CA 1
ATOM 686 C C . ALA A 1 87 ? -26.421 15.040 -0.499 1.00 62.38 87 ALA A C 1
ATOM 688 O O . ALA A 1 87 ? -26.665 14.915 -1.700 1.00 62.38 87 ALA A O 1
ATOM 689 N N . ILE A 1 88 ? -25.379 14.431 0.081 1.00 62.78 88 ILE A N 1
ATOM 690 C CA . ILE A 1 88 ? -24.454 13.543 -0.636 1.00 62.78 88 ILE A CA 1
ATOM 691 C C . ILE A 1 88 ? -25.203 12.330 -1.198 1.00 62.78 88 ILE A C 1
ATOM 693 O O . ILE A 1 88 ? -24.986 11.946 -2.349 1.00 62.78 88 ILE A O 1
ATOM 697 N N . HIS A 1 89 ? -26.086 11.725 -0.404 1.00 61.50 89 HIS A N 1
ATOM 698 C CA . HIS A 1 89 ? -26.834 10.533 -0.792 1.00 61.50 89 HIS A CA 1
ATOM 699 C C . HIS A 1 89 ? -27.866 10.827 -1.895 1.00 61.50 89 HIS A C 1
ATOM 701 O O . HIS A 1 89 ? -27.927 10.100 -2.888 1.00 61.50 89 HIS A O 1
ATOM 707 N N . VAL A 1 90 ? -28.620 11.925 -1.779 1.00 64.75 90 VAL A N 1
ATOM 708 C CA . VAL A 1 90 ? -29.585 12.373 -2.799 1.00 64.75 90 VAL A CA 1
ATOM 709 C C . VAL A 1 90 ? -28.874 12.722 -4.108 1.00 64.75 90 VAL A C 1
ATOM 711 O O . VAL A 1 90 ? -29.261 12.223 -5.166 1.00 64.75 90 VAL A O 1
ATOM 714 N N . ALA A 1 91 ? -27.774 13.480 -4.054 1.00 63.28 91 ALA A N 1
ATOM 715 C CA . ALA A 1 91 ? -26.971 13.804 -5.235 1.00 63.28 91 ALA A CA 1
ATOM 716 C C . ALA A 1 91 ? -26.376 12.547 -5.899 1.00 63.28 91 ALA A C 1
ATOM 718 O O . ALA A 1 91 ? -26.367 12.427 -7.128 1.00 63.28 91 ALA A O 1
ATOM 719 N N . TYR A 1 92 ? -25.915 11.579 -5.101 1.00 58.44 92 TYR A N 1
ATOM 720 C CA . TYR A 1 92 ? -25.403 10.301 -5.596 1.00 58.44 92 TYR A CA 1
ATOM 721 C C . TYR A 1 92 ? -26.489 9.487 -6.315 1.00 58.44 92 TYR A C 1
ATOM 723 O O . TYR A 1 92 ? -26.258 8.993 -7.422 1.00 58.44 92 TYR A O 1
ATOM 731 N N . ASN A 1 93 ? -27.690 9.395 -5.742 1.00 60.56 93 ASN A N 1
ATOM 732 C CA . ASN A 1 93 ? -28.810 8.678 -6.354 1.00 60.56 93 ASN A CA 1
ATOM 733 C C . ASN A 1 93 ? -29.351 9.386 -7.607 1.00 60.56 93 ASN A C 1
ATOM 735 O O . ASN A 1 93 ? -29.672 8.720 -8.595 1.00 60.56 93 ASN A O 1
ATOM 739 N N . ALA A 1 94 ? -29.383 10.721 -7.626 1.00 61.94 94 ALA A N 1
ATOM 740 C CA . ALA A 1 94 ? -29.725 11.499 -8.818 1.00 61.94 94 ALA A CA 1
ATOM 741 C C . ALA A 1 94 ? -28.719 11.272 -9.968 1.00 61.94 94 ALA A C 1
ATOM 743 O O . ALA A 1 94 ? -29.114 11.099 -11.127 1.00 61.94 94 ALA A O 1
ATOM 744 N N . ALA A 1 95 ? -27.421 11.180 -9.654 1.00 55.41 95 ALA A N 1
ATOM 745 C CA . ALA A 1 95 ? -26.370 10.855 -10.621 1.00 55.41 95 ALA A CA 1
ATOM 746 C C . ALA A 1 95 ? -26.461 9.413 -11.161 1.00 55.41 95 ALA A C 1
ATOM 748 O O . ALA A 1 95 ? -26.083 9.152 -12.305 1.00 55.41 95 ALA A O 1
ATOM 749 N N . LEU A 1 96 ? -26.970 8.465 -10.365 1.00 51.25 96 LEU A N 1
ATOM 750 C CA . LEU A 1 96 ? -27.209 7.088 -10.811 1.00 51.25 96 LEU A CA 1
ATOM 751 C C . LEU A 1 96 ? -28.410 6.981 -11.762 1.00 51.25 96 LEU A C 1
ATOM 753 O O . LEU A 1 96 ? -28.335 6.233 -12.736 1.00 51.25 96 LEU A O 1
ATOM 757 N N . LYS A 1 97 ? -29.486 7.744 -11.522 1.00 55.31 97 LYS A N 1
ATOM 758 C CA . LYS A 1 97 ? -30.709 7.723 -12.351 1.00 55.31 97 LYS A CA 1
ATOM 759 C C . LYS A 1 97 ? -30.526 8.349 -13.737 1.00 55.31 97 LYS A C 1
ATOM 761 O O . LYS A 1 97 ? -31.167 7.919 -14.687 1.00 55.31 97 LYS A O 1
ATOM 766 N N . THR A 1 98 ? -29.647 9.339 -13.876 1.00 51.06 98 THR A N 1
ATOM 767 C CA . THR A 1 98 ? -29.449 10.077 -15.140 1.00 51.06 98 THR A CA 1
ATOM 768 C C . THR A 1 98 ? -28.369 9.476 -16.046 1.00 51.06 98 THR A C 1
ATOM 770 O O . THR A 1 98 ? -28.104 9.999 -17.131 1.00 51.06 98 THR A O 1
ATOM 773 N N . GLY A 1 99 ? -27.687 8.403 -15.615 1.00 45.28 99 GLY A N 1
ATOM 774 C CA . GLY A 1 99 ? -26.565 7.788 -16.346 1.00 45.28 99 GLY A CA 1
ATOM 775 C C . GLY A 1 99 ? -25.353 8.714 -16.545 1.00 45.28 99 GLY A C 1
ATOM 776 O O . GLY A 1 99 ? -24.295 8.284 -17.007 1.00 45.28 99 GLY A O 1
ATOM 777 N N . HIS A 1 100 ? -25.479 9.980 -16.154 1.00 43.97 100 HIS A N 1
ATOM 778 C CA . HIS A 1 100 ? -24.453 10.996 -16.174 1.00 43.97 100 HIS A CA 1
ATOM 779 C C . HIS A 1 100 ? -23.784 10.986 -14.808 1.00 43.97 100 HIS A C 1
ATOM 781 O O . HIS A 1 100 ? -24.161 11.719 -13.898 1.00 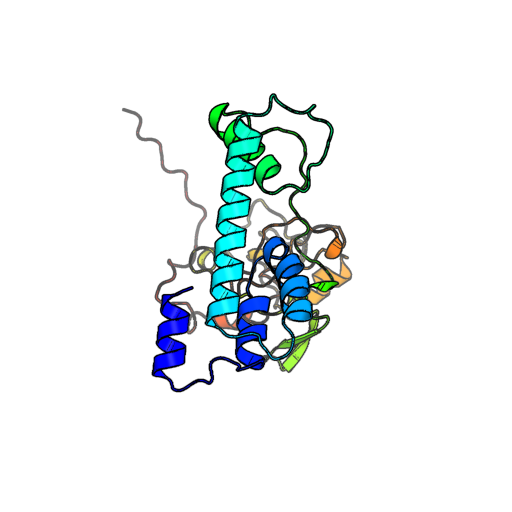43.97 100 HIS A O 1
ATOM 787 N N . LYS A 1 101 ? -22.735 10.167 -14.662 1.00 42.09 101 LYS A N 1
ATOM 788 C CA . LYS A 1 101 ? -21.749 10.426 -13.607 1.00 42.09 101 LYS A CA 1
ATOM 789 C C . LYS A 1 101 ? -21.307 11.878 -13.787 1.00 42.09 101 LYS A C 1
ATOM 791 O O . LYS A 1 101 ? -20.792 12.171 -14.872 1.00 42.09 101 LYS A O 1
ATOM 796 N N . PRO A 1 102 ? -21.476 12.773 -12.798 1.00 41.12 102 PRO A N 1
ATOM 797 C CA . PRO A 1 102 ? -20.964 14.121 -12.926 1.00 41.12 102 PRO A CA 1
ATOM 798 C C . PRO A 1 102 ? -19.465 14.003 -13.189 1.00 41.12 102 PRO A C 1
ATOM 800 O O . PRO A 1 102 ? -18.686 13.577 -12.337 1.00 41.12 102 PRO A O 1
ATOM 803 N N . ARG A 1 103 ? -19.058 14.353 -14.412 1.00 41.00 103 ARG A N 1
ATOM 804 C CA . ARG A 1 103 ? -17.662 14.586 -14.791 1.00 41.00 103 ARG A CA 1
ATOM 805 C C . ARG A 1 103 ? -17.219 15.942 -14.229 1.00 41.00 103 ARG A C 1
ATOM 807 O O . ARG A 1 103 ? -16.586 16.730 -14.913 1.00 41.00 103 ARG A O 1
ATOM 814 N N . GLY A 1 104 ? -17.540 16.212 -12.967 1.00 41.16 104 GLY A N 1
ATOM 815 C CA . GLY A 1 104 ? -16.737 17.103 -12.148 1.00 41.16 104 GLY A CA 1
ATOM 816 C C . GLY A 1 104 ? -15.556 16.275 -11.674 1.00 41.16 104 GLY A C 1
ATOM 817 O O . GLY A 1 104 ? -15.741 15.149 -11.215 1.00 41.16 104 GLY A O 1
ATOM 818 N N . ALA A 1 105 ? -14.334 16.769 -11.845 1.00 42.69 105 ALA A N 1
ATOM 819 C CA . ALA A 1 105 ? -13.121 16.086 -11.422 1.00 42.69 105 ALA A CA 1
ATOM 820 C C . ALA A 1 105 ? -13.046 15.991 -9.885 1.00 42.69 105 ALA A C 1
ATOM 822 O O . ALA A 1 105 ? -12.190 16.611 -9.259 1.00 42.69 105 ALA A O 1
ATOM 823 N N . MET A 1 106 ? -13.916 15.193 -9.257 1.00 47.62 106 MET A N 1
ATOM 824 C CA . MET A 1 106 ? -13.751 14.766 -7.878 1.00 47.62 106 MET A CA 1
ATOM 825 C C . MET A 1 106 ? -12.534 13.847 -7.881 1.00 47.62 106 MET A C 1
ATOM 827 O O . MET A 1 106 ? -12.604 12.645 -8.160 1.00 47.62 106 MET A O 1
ATOM 831 N N . ARG A 1 107 ? -11.361 14.464 -7.713 1.00 53.28 107 ARG A N 1
ATOM 832 C CA . ARG A 1 107 ? -10.082 13.765 -7.680 1.00 53.28 107 ARG A CA 1
ATOM 833 C C . ARG A 1 107 ? -10.228 12.637 -6.660 1.00 53.28 107 ARG A C 1
ATOM 835 O O . ARG A 1 107 ? -10.613 12.901 -5.524 1.00 53.28 107 ARG A O 1
ATOM 842 N N . SER A 1 108 ? -9.927 11.395 -7.062 1.00 54.81 108 SER A N 1
ATOM 843 C CA . SER A 1 108 ? -10.004 10.232 -6.158 1.00 54.81 108 SER A CA 1
ATOM 844 C C . SER A 1 108 ? -9.344 10.568 -4.818 1.00 54.81 108 SER A C 1
ATOM 846 O O . SER A 1 108 ? -8.305 11.231 -4.850 1.00 54.81 108 SER A O 1
ATOM 848 N N . PRO A 1 109 ? -9.916 10.170 -3.670 1.00 69.31 109 PRO A N 1
ATOM 849 C CA . PRO A 1 109 ? -9.376 10.534 -2.363 1.00 69.31 109 PRO A CA 1
ATOM 850 C C . PRO A 1 109 ? -7.901 10.135 -2.250 1.00 69.31 109 PRO A C 1
ATOM 852 O O . PRO A 1 109 ? -7.445 9.210 -2.932 1.00 69.31 109 PRO A O 1
ATOM 855 N N . LEU A 1 110 ? -7.153 10.860 -1.416 1.00 75.06 110 LEU A N 1
ATOM 856 C CA . LEU A 1 110 ? -5.756 10.531 -1.153 1.00 75.06 110 LEU A CA 1
ATOM 857 C C . LEU A 1 110 ? -5.667 9.093 -0.636 1.00 75.06 110 LEU A C 1
ATOM 859 O O . LEU A 1 110 ? -6.423 8.671 0.238 1.00 75.06 110 LEU A O 1
ATOM 863 N N . ALA A 1 111 ? -4.752 8.326 -1.216 1.00 73.94 111 ALA A N 1
ATOM 864 C CA . ALA A 1 111 ? -4.532 6.934 -0.863 1.00 73.94 111 ALA A CA 1
ATOM 865 C C . ALA A 1 111 ? -3.872 6.800 0.516 1.00 73.94 111 ALA A C 1
ATOM 867 O O . ALA A 1 111 ? -4.084 5.801 1.200 1.00 73.94 111 ALA A O 1
ATOM 868 N N . TYR A 1 112 ? -3.091 7.809 0.911 1.00 72.00 112 TYR A N 1
ATOM 869 C CA . TYR A 1 112 ? -2.347 7.879 2.161 1.00 72.00 112 TYR A CA 1
ATOM 870 C C . TYR A 1 112 ? -2.674 9.182 2.895 1.00 72.00 112 TYR A C 1
ATOM 872 O O . TYR A 1 112 ? -2.684 10.247 2.282 1.00 72.00 112 TYR A O 1
ATOM 880 N N . SER A 1 113 ? -2.898 9.088 4.205 1.00 67.38 113 SER A N 1
ATOM 881 C CA . SER A 1 113 ? -3.058 10.232 5.106 1.00 67.38 113 SER A CA 1
ATOM 882 C C . SER A 1 113 ? -2.111 10.053 6.279 1.00 67.38 113 SER A C 1
ATOM 884 O O . SER A 1 113 ? -2.230 9.061 6.995 1.00 67.38 113 SER A O 1
ATOM 886 N N . HIS A 1 114 ? -1.181 10.982 6.479 1.00 61.75 114 HIS A N 1
ATOM 887 C CA . HIS A 1 114 ? -0.172 10.863 7.532 1.00 61.75 114 HIS A CA 1
ATOM 888 C C . HIS A 1 114 ? -0.804 10.664 8.924 1.00 61.75 114 HIS A C 1
ATOM 890 O O . HIS A 1 114 ? -0.319 9.850 9.697 1.00 61.75 114 HIS A O 1
ATOM 896 N N . ASP A 1 115 ? -1.957 11.287 9.183 1.00 59.47 115 ASP A N 1
ATOM 897 C CA . ASP A 1 115 ? -2.654 11.220 10.478 1.00 59.47 115 ASP A CA 1
ATOM 898 C C . ASP A 1 115 ? -3.340 9.874 10.761 1.00 59.47 115 ASP A C 1
ATOM 900 O O . ASP A 1 115 ? -3.695 9.570 11.897 1.00 59.47 115 ASP A O 1
ATOM 904 N N . LEU A 1 116 ? -3.571 9.060 9.727 1.00 60.81 116 LEU A N 1
ATOM 905 C CA . LEU A 1 116 ? -4.313 7.798 9.843 1.00 60.81 116 LEU A CA 1
ATOM 906 C C . LEU A 1 116 ? -3.406 6.566 9.840 1.00 60.81 116 LEU A C 1
ATOM 908 O O . LEU A 1 116 ? -3.875 5.463 10.129 1.00 60.81 116 LEU A O 1
ATOM 912 N N . TYR A 1 117 ? -2.133 6.723 9.478 1.00 63.25 117 TYR A N 1
ATOM 913 C CA . TYR A 1 117 ? -1.203 5.612 9.320 1.00 63.25 117 TYR A CA 1
ATOM 914 C C . TYR A 1 117 ? -0.016 5.766 10.261 1.00 63.25 117 TYR A C 1
ATOM 916 O O . TYR A 1 117 ? 0.472 6.861 10.511 1.00 63.25 117 TYR A O 1
ATOM 924 N N . ARG A 1 118 ? 0.460 4.630 10.780 1.00 65.38 118 ARG A N 1
ATOM 925 C CA . ARG A 1 118 ? 1.686 4.596 11.581 1.00 65.38 118 ARG A CA 1
ATOM 926 C C . ARG A 1 118 ? 2.844 5.141 10.746 1.00 65.38 118 ARG A C 1
ATOM 928 O O . ARG A 1 118 ? 2.911 4.886 9.544 1.00 65.38 118 ARG A O 1
ATOM 935 N N . THR A 1 119 ? 3.760 5.851 11.389 1.00 74.12 119 THR A N 1
ATOM 936 C CA . THR A 1 119 ? 4.985 6.354 10.754 1.00 74.12 119 THR A CA 1
ATOM 937 C C . THR A 1 119 ? 5.919 5.208 10.378 1.00 74.12 119 THR A C 1
ATOM 939 O O . THR A 1 119 ? 6.523 5.223 9.306 1.00 74.12 119 THR A O 1
ATOM 942 N N . GLU A 1 120 ? 5.954 4.162 11.205 1.00 85.06 120 GLU A N 1
ATOM 943 C CA . GLU A 1 120 ? 6.862 3.026 11.076 1.00 85.06 120 GLU A CA 1
ATOM 944 C C . GLU A 1 120 ? 6.150 1.673 11.232 1.00 85.06 120 GLU A C 1
ATOM 946 O O . GLU A 1 120 ? 5.078 1.548 11.834 1.00 85.06 120 GLU A O 1
ATOM 951 N N . PHE A 1 121 ? 6.765 0.643 10.660 1.00 85.25 121 PHE A N 1
ATOM 952 C CA . PHE A 1 121 ? 6.343 -0.748 10.685 1.00 85.25 121 PHE A CA 1
ATOM 953 C C . PHE A 1 121 ? 7.579 -1.649 10.749 1.00 85.25 121 PHE A C 1
ATOM 955 O O . PHE A 1 121 ? 8.386 -1.658 9.824 1.00 85.25 121 P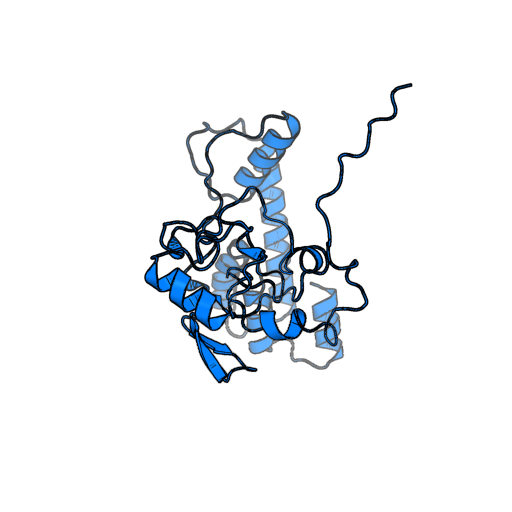HE A O 1
ATOM 962 N N . MET A 1 122 ? 7.713 -2.435 11.817 1.00 84.69 122 MET A N 1
ATOM 963 C CA . MET A 1 122 ? 8.718 -3.495 11.890 1.00 84.69 122 MET A CA 1
ATOM 964 C C . MET A 1 122 ? 8.201 -4.726 11.146 1.00 84.69 122 MET A C 1
ATOM 966 O O . MET A 1 122 ? 7.199 -5.321 11.548 1.00 84.69 122 MET A O 1
ATOM 970 N N . ASP A 1 123 ? 8.883 -5.118 10.073 1.00 77.50 123 ASP A N 1
ATOM 971 C CA . ASP A 1 123 ? 8.530 -6.326 9.339 1.00 77.50 123 ASP A CA 1
ATOM 972 C C . ASP A 1 123 ? 8.856 -7.577 10.175 1.00 77.50 123 ASP A C 1
ATOM 974 O O . ASP A 1 123 ? 10.020 -7.799 10.518 1.00 77.50 123 ASP A O 1
ATOM 978 N N . PRO A 1 124 ? 7.873 -8.433 10.509 1.00 73.88 124 PRO A N 1
ATOM 979 C CA . PRO A 1 124 ? 8.112 -9.570 11.393 1.00 73.88 124 PRO A CA 1
ATOM 980 C C . PRO A 1 124 ? 9.031 -10.632 10.780 1.00 73.88 124 PRO A C 1
ATOM 982 O O . PRO A 1 124 ? 9.597 -11.419 11.544 1.00 73.88 124 PRO A O 1
ATOM 985 N N . ILE A 1 125 ? 9.183 -10.653 9.450 1.00 73.19 125 ILE A N 1
ATOM 986 C CA . I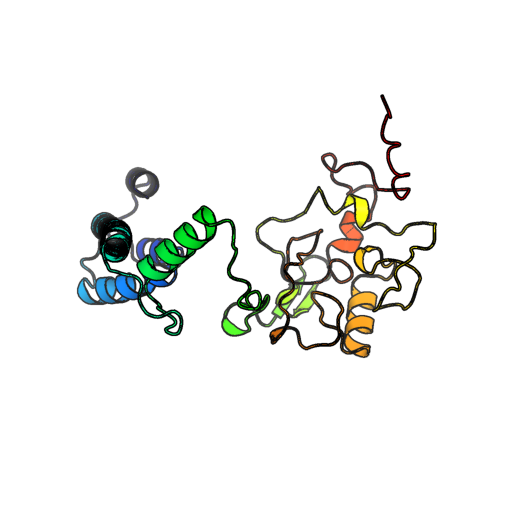LE A 1 125 ? 10.001 -11.630 8.720 1.00 73.19 125 ILE A CA 1
ATOM 987 C C . ILE A 1 125 ? 11.450 -11.159 8.628 1.00 73.19 125 ILE A C 1
ATOM 989 O O . ILE A 1 125 ? 12.350 -11.839 9.108 1.00 73.19 125 ILE A O 1
ATOM 993 N N . THR A 1 126 ? 11.684 -9.990 8.035 1.00 74.00 126 THR A N 1
ATOM 994 C CA . THR A 1 126 ? 13.039 -9.460 7.819 1.00 74.00 126 THR A CA 1
ATOM 995 C C . THR A 1 126 ? 13.602 -8.723 9.031 1.00 74.00 126 THR A C 1
ATOM 997 O O . THR A 1 126 ? 14.789 -8.417 9.044 1.00 74.00 126 THR A O 1
ATOM 1000 N N . LYS A 1 127 ? 12.770 -8.429 10.043 1.00 81.50 127 LYS A N 1
ATOM 1001 C CA . LYS A 1 127 ? 13.102 -7.610 11.226 1.00 81.50 127 LYS A CA 1
ATOM 1002 C C . LYS A 1 127 ? 13.549 -6.182 10.896 1.00 81.50 127 LYS A C 1
ATOM 1004 O O . LYS A 1 127 ? 14.052 -5.478 11.764 1.00 81.50 127 LYS A O 1
ATOM 1009 N N . VAL A 1 128 ? 13.332 -5.734 9.660 1.00 83.62 128 VAL A N 1
ATOM 1010 C CA . VAL A 1 128 ? 13.653 -4.377 9.215 1.00 83.62 128 VAL A CA 1
ATOM 1011 C C . VAL A 1 128 ? 12.505 -3.435 9.566 1.00 83.62 128 VAL A C 1
ATOM 1013 O O . VAL A 1 128 ? 11.341 -3.727 9.283 1.00 83.62 128 VAL A O 1
ATOM 1016 N N . THR A 1 129 ? 12.836 -2.276 10.133 1.00 89.31 129 THR A N 1
ATOM 1017 C CA . THR A 1 129 ? 11.888 -1.170 10.292 1.00 89.31 129 THR A CA 1
ATOM 1018 C C . THR A 1 129 ? 11.713 -0.449 8.959 1.00 89.31 129 THR A C 1
ATOM 1020 O O . THR A 1 129 ? 12.668 0.033 8.352 1.00 89.31 129 THR A O 1
ATOM 1023 N N . LEU A 1 130 ? 10.474 -0.395 8.488 1.00 88.56 130 LEU A N 1
ATOM 1024 C CA . LEU A 1 130 ? 10.057 0.248 7.250 1.0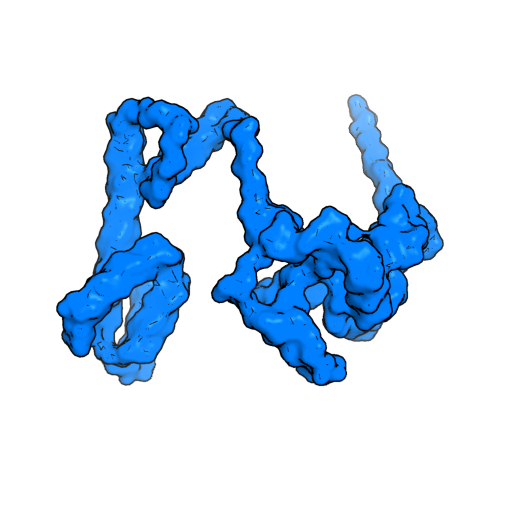0 88.56 130 LEU A CA 1
ATOM 1025 C C . LEU A 1 130 ? 9.080 1.387 7.555 1.00 88.56 130 LEU A C 1
ATOM 1027 O O . LEU A 1 130 ? 8.435 1.382 8.602 1.00 88.56 130 LEU A O 1
ATOM 1031 N N . PRO A 1 131 ? 8.885 2.332 6.622 1.00 89.19 131 PRO A N 1
ATOM 1032 C CA . PRO A 1 131 ? 7.783 3.282 6.714 1.00 89.19 131 PRO A CA 1
ATOM 1033 C C . PRO A 1 131 ? 6.432 2.570 6.857 1.00 89.19 131 PRO A C 1
ATOM 1035 O O . PRO A 1 131 ? 6.190 1.551 6.206 1.00 89.19 131 PRO A O 1
ATOM 1038 N N . GLY A 1 132 ? 5.519 3.110 7.662 1.00 86.31 132 GLY A N 1
ATOM 1039 C CA . GLY A 1 132 ? 4.303 2.387 8.050 1.00 86.31 132 GLY A CA 1
ATOM 1040 C C . GLY A 1 132 ? 3.313 2.106 6.916 1.00 86.31 132 GLY A C 1
ATOM 1041 O O . GLY A 1 132 ? 2.478 1.213 7.042 1.00 86.31 132 GLY A O 1
ATOM 1042 N N . TYR A 1 133 ? 3.447 2.749 5.751 1.00 87.19 133 TYR A N 1
ATOM 1043 C CA . TYR A 1 133 ? 2.707 2.362 4.541 1.00 87.19 133 TYR A CA 1
ATOM 1044 C C . TYR A 1 133 ? 3.120 0.983 3.971 1.00 87.19 133 TYR A C 1
ATOM 1046 O O . TYR A 1 133 ? 2.400 0.409 3.145 1.00 87.19 133 TYR A O 1
ATOM 1054 N N . TYR A 1 134 ? 4.231 0.399 4.440 1.00 88.88 134 TYR A N 1
ATOM 1055 C CA . TYR A 1 134 ? 4.592 -1.000 4.179 1.00 88.88 134 TYR A CA 1
ATOM 1056 C C . TYR A 1 134 ? 3.847 -2.014 5.052 1.00 88.88 134 TYR A C 1
ATOM 1058 O O . TYR A 1 134 ? 3.910 -3.211 4.764 1.00 88.88 134 TYR A O 1
ATOM 1066 N N . ALA A 1 135 ? 3.095 -1.562 6.060 1.00 87.12 135 ALA A N 1
ATOM 1067 C CA . ALA A 1 135 ? 2.300 -2.452 6.890 1.00 87.12 135 ALA A CA 1
ATOM 1068 C C . ALA A 1 135 ? 1.279 -3.253 6.047 1.00 87.12 135 ALA A C 1
ATOM 1070 O O . ALA A 1 135 ? 0.686 -2.718 5.096 1.00 87.12 135 ALA A O 1
ATOM 1071 N N . PRO A 1 136 ? 1.044 -4.534 6.384 1.00 85.88 136 PRO A N 1
ATOM 1072 C CA . PRO A 1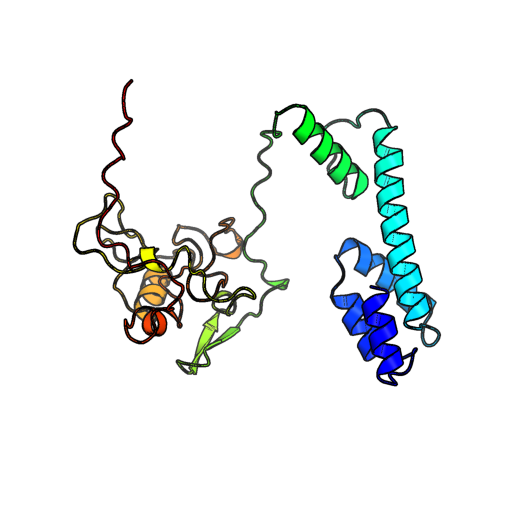 136 ? -0.014 -5.336 5.785 1.00 85.88 136 PRO A CA 1
ATOM 1073 C C . PRO A 1 136 ? -1.397 -4.686 5.913 1.00 85.88 136 PRO A C 1
ATOM 1075 O O . PRO A 1 136 ? -1.736 -4.071 6.924 1.00 85.88 136 PRO A O 1
ATOM 1078 N N . GLY A 1 137 ? -2.219 -4.846 4.880 1.00 83.06 137 GLY A N 1
ATOM 1079 C CA . GLY A 1 137 ? -3.623 -4.456 4.886 1.00 83.06 137 GLY A CA 1
ATOM 1080 C C . GLY A 1 137 ? -4.532 -5.559 5.435 1.00 83.06 137 GLY A C 1
ATOM 1081 O O . GLY A 1 137 ? -4.170 -6.728 5.509 1.00 83.06 137 GLY A O 1
ATOM 1082 N N . LYS A 1 138 ? -5.777 -5.191 5.760 1.00 80.00 138 LYS A N 1
ATOM 1083 C CA . LYS A 1 138 ? -6.744 -6.079 6.438 1.00 80.00 138 LYS A CA 1
ATOM 1084 C C . LYS A 1 138 ? -7.195 -7.304 5.628 1.00 80.00 138 LYS A C 1
ATOM 1086 O O . LYS A 1 138 ? -7.678 -8.260 6.216 1.00 80.00 138 LYS A O 1
ATOM 1091 N N . GLN A 1 139 ? -7.097 -7.259 4.298 1.00 81.81 139 GLN A N 1
ATOM 1092 C CA . GLN A 1 139 ? -7.625 -8.312 3.412 1.00 81.81 139 GLN A CA 1
ATOM 1093 C C . GLN A 1 139 ? -6.580 -9.382 3.053 1.00 81.81 139 GLN A C 1
ATOM 1095 O O . GLN A 1 139 ? -6.940 -10.386 2.450 1.00 81.81 139 GLN A O 1
ATOM 1100 N N . GLY A 1 140 ? -5.303 -9.190 3.412 1.00 85.62 140 GLY A N 1
ATOM 1101 C CA . GLY A 1 140 ? -4.248 -10.168 3.140 1.00 85.62 140 GLY A CA 1
ATOM 1102 C C . GLY A 1 140 ? -3.917 -10.333 1.651 1.00 85.62 140 GLY A C 1
ATOM 1103 O O . GLY A 1 140 ? -3.834 -9.360 0.904 1.00 85.62 140 GLY A O 1
ATOM 1104 N N . ILE A 1 141 ? -3.657 -11.564 1.220 1.00 88.31 141 ILE A N 1
ATOM 1105 C CA . ILE A 1 141 ? -3.229 -11.873 -0.149 1.00 88.31 141 ILE A CA 1
ATOM 1106 C C . ILE A 1 141 ? -4.362 -11.710 -1.176 1.00 88.31 141 ILE A C 1
ATOM 1108 O O . ILE A 1 141 ? -5.489 -12.156 -0.977 1.00 88.31 141 ILE A O 1
ATOM 1112 N N . ASN A 1 142 ? -4.050 -11.128 -2.336 1.00 90.81 142 ASN A N 1
ATOM 1113 C CA . ASN A 1 142 ? -4.969 -11.033 -3.467 1.00 90.81 142 ASN A CA 1
ATOM 1114 C C . ASN A 1 142 ? -4.721 -12.167 -4.475 1.00 90.81 142 ASN A C 1
ATOM 1116 O O . ASN A 1 142 ? -3.908 -12.041 -5.401 1.00 90.81 142 ASN A O 1
ATOM 1120 N N . LEU A 1 143 ? -5.487 -13.252 -4.327 1.00 89.94 143 LEU A N 1
ATOM 1121 C CA . LEU A 1 143 ? -5.395 -14.461 -5.158 1.00 89.94 143 LEU A CA 1
ATOM 1122 C C . LEU A 1 143 ? -5.645 -14.207 -6.656 1.00 89.94 143 LEU A C 1
ATOM 1124 O O . LEU A 1 143 ? -5.147 -14.944 -7.500 1.00 89.94 143 LEU A O 1
ATOM 1128 N N . ARG A 1 144 ? -6.371 -13.139 -7.019 1.00 89.38 144 ARG A N 1
ATOM 1129 C CA . ARG A 1 144 ? -6.661 -12.807 -8.427 1.00 89.38 144 ARG A CA 1
ATOM 1130 C C . ARG A 1 144 ? -5.480 -12.149 -9.139 1.00 89.38 144 ARG A C 1
ATOM 1132 O O . ARG A 1 144 ? -5.373 -12.235 -10.362 1.00 89.38 144 ARG A O 1
ATOM 1139 N N . VAL A 1 145 ? -4.621 -11.451 -8.396 1.00 89.50 145 VAL A N 1
ATOM 1140 C CA . VAL A 1 145 ? -3.524 -10.646 -8.957 1.00 89.50 145 VAL A CA 1
ATOM 1141 C C . VAL A 1 145 ? -2.178 -11.347 -8.819 1.00 89.50 145 VAL A C 1
ATOM 1143 O O . VAL A 1 145 ? -1.343 -11.199 -9.712 1.00 89.50 145 VAL A O 1
ATOM 1146 N N . ILE A 1 146 ? -1.974 -12.153 -7.769 1.00 91.25 146 ILE A N 1
ATOM 1147 C CA . ILE A 1 146 ? -0.710 -12.869 -7.549 1.00 91.25 146 ILE A CA 1
ATOM 1148 C C . ILE A 1 146 ? -0.215 -13.688 -8.762 1.00 91.25 146 ILE A C 1
ATOM 1150 O O . ILE A 1 146 ? 0.983 -13.635 -9.033 1.00 91.25 146 ILE A O 1
ATOM 1154 N N . PRO A 1 147 ? -1.048 -14.355 -9.593 1.00 89.62 147 PRO A N 1
ATOM 1155 C CA . PRO A 1 147 ? -0.526 -15.102 -10.742 1.00 89.62 147 PRO A CA 1
ATOM 1156 C C . PRO A 1 147 ? 0.161 -14.203 -11.780 1.00 89.62 147 PRO A C 1
ATOM 1158 O O . PRO A 1 147 ? 0.959 -14.675 -12.587 1.00 89.62 147 PRO A O 1
ATOM 1161 N N . ARG A 1 148 ? -0.145 -12.898 -11.766 1.00 89.00 148 ARG A N 1
ATOM 1162 C CA . ARG A 1 148 ? 0.404 -11.886 -12.675 1.00 89.00 148 ARG A CA 1
ATOM 1163 C C . ARG A 1 148 ? 1.637 -1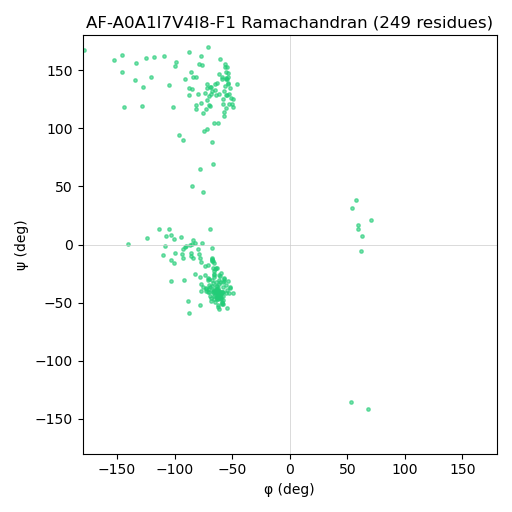1.188 -12.111 1.00 89.00 148 ARG A C 1
ATOM 1165 O O . ARG A 1 148 ? 2.193 -10.363 -12.824 1.00 89.00 148 ARG A O 1
ATOM 1172 N N . SER A 1 149 ? 2.053 -11.462 -10.875 1.00 90.81 149 SER A N 1
ATOM 1173 C CA . SER A 1 149 ? 3.178 -10.763 -10.245 1.00 90.81 149 SER A CA 1
ATOM 1174 C C . SER A 1 149 ? 4.537 -11.415 -10.473 1.00 90.81 149 SER A C 1
ATOM 1176 O O . SER A 1 149 ? 5.540 -10.875 -10.014 1.00 90.81 149 SER A O 1
ATOM 1178 N N . PHE A 1 150 ? 4.601 -12.545 -11.173 1.00 91.00 150 PHE A N 1
ATOM 1179 C CA . PHE A 1 150 ? 5.846 -13.258 -11.454 1.00 91.00 150 PHE A CA 1
ATOM 1180 C C . PHE A 1 150 ? 6.554 -12.674 -12.683 1.00 91.00 150 PHE A C 1
ATOM 1182 O O . PHE A 1 150 ? 5.868 -12.281 -13.629 1.00 91.00 150 PHE A O 1
ATOM 1189 N N . PRO A 1 151 ? 7.901 -12.626 -12.691 1.00 88.81 151 PRO A N 1
ATOM 1190 C CA . PRO A 1 151 ? 8.658 -12.283 -13.889 1.00 88.81 151 PRO A CA 1
ATOM 1191 C C . PRO A 1 151 ? 8.266 -13.175 -15.071 1.00 88.81 151 PRO A C 1
ATOM 1193 O O . PRO A 1 151 ? 8.097 -14.386 -14.911 1.00 88.81 151 PRO A O 1
ATOM 1196 N N . MET A 1 152 ? 8.132 -12.572 -16.248 1.00 84.50 152 MET A N 1
ATOM 1197 C CA . MET A 1 152 ? 7.918 -13.281 -17.508 1.00 84.50 152 MET A CA 1
ATOM 1198 C C . MET A 1 152 ? 9.241 -13.418 -18.264 1.00 84.50 152 MET A C 1
ATOM 1200 O O . MET A 1 152 ? 10.174 -12.653 -18.032 1.00 84.50 152 MET A O 1
ATOM 1204 N N . ARG A 1 153 ? 9.323 -14.414 -19.154 1.00 77.12 153 ARG A N 1
ATOM 1205 C CA . ARG A 1 153 ? 10.488 -14.602 -20.034 1.00 77.12 153 ARG A CA 1
ATOM 1206 C C . ARG A 1 153 ? 10.496 -13.622 -21.205 1.00 77.12 153 ARG A C 1
ATOM 1208 O O . ARG A 1 153 ? 11.562 -13.218 -21.643 1.00 77.12 153 ARG A O 1
ATOM 1215 N N . ASN A 1 154 ? 9.313 -13.268 -21.698 1.00 80.12 154 ASN A N 1
ATOM 1216 C CA . ASN A 1 154 ? 9.164 -12.387 -22.847 1.00 80.12 154 ASN A CA 1
ATOM 1217 C C . ASN A 1 154 ? 9.187 -10.928 -22.397 1.00 80.12 154 ASN A C 1
ATOM 1219 O O . ASN A 1 154 ? 8.696 -10.603 -21.313 1.00 80.12 154 ASN A O 1
ATOM 1223 N N . GLU A 1 155 ? 9.700 -10.062 -23.265 1.00 82.38 155 GLU A N 1
ATOM 1224 C CA . GLU A 1 155 ? 9.607 -8.619 -23.080 1.00 82.38 155 GLU A CA 1
ATOM 1225 C C . GLU A 1 155 ? 8.142 -8.171 -23.105 1.00 82.38 155 GLU A C 1
ATOM 1227 O O . GLU A 1 155 ? 7.321 -8.657 -23.889 1.00 82.38 155 GLU A O 1
ATOM 1232 N N . GLU A 1 156 ? 7.799 -7.243 -22.218 1.00 83.44 156 GLU A N 1
ATOM 1233 C CA . GLU A 1 156 ? 6.486 -6.610 -22.193 1.00 83.44 156 GLU A CA 1
ATOM 1234 C C . GLU A 1 156 ? 6.566 -5.240 -22.878 1.00 83.44 156 GLU A C 1
ATOM 1236 O O . GLU A 1 156 ? 7.601 -4.578 -22.805 1.00 83.44 156 GLU A O 1
ATOM 1241 N N . PRO A 1 157 ? 5.457 -4.729 -23.444 1.00 81.56 157 PRO A N 1
ATOM 1242 C CA . PRO A 1 157 ? 5.432 -3.401 -24.067 1.00 81.56 157 PRO A CA 1
ATOM 1243 C C . PRO A 1 157 ? 5.607 -2.248 -23.061 1.00 81.56 157 PRO A C 1
ATOM 1245 O O . PRO A 1 157 ? 5.617 -1.080 -23.440 1.00 81.56 157 PRO A O 1
ATOM 1248 N N . TYR A 1 158 ? 5.700 -2.555 -21.765 1.00 81.50 158 TYR A N 1
ATOM 1249 C CA . TYR A 1 158 ? 5.823 -1.583 -20.688 1.00 81.50 158 TYR A CA 1
ATOM 1250 C C . TYR A 1 158 ? 7.252 -1.545 -20.162 1.00 81.50 158 TYR A C 1
ATOM 1252 O O . TYR A 1 158 ? 7.851 -2.582 -19.883 1.00 81.50 158 TYR A O 1
ATOM 1260 N N . LYS A 1 159 ? 7.762 -0.336 -19.927 1.00 90.12 159 LYS A N 1
ATOM 1261 C CA . LYS A 1 159 ? 9.032 -0.126 -19.238 1.00 90.12 159 LYS A CA 1
ATOM 1262 C C . LYS A 1 159 ? 8.810 -0.058 -17.728 1.00 90.12 159 LYS A C 1
ATOM 1264 O O . LYS A 1 159 ? 7.916 0.631 -17.240 1.00 90.12 159 LYS A O 1
ATOM 1269 N N . CYS A 1 160 ? 9.644 -0.756 -16.971 1.00 94.56 160 CYS A N 1
ATOM 1270 C CA . CYS A 1 160 ? 9.629 -0.701 -15.518 1.00 94.56 160 CYS A CA 1
ATOM 1271 C C . CYS A 1 160 ? 10.264 0.610 -15.047 1.00 94.56 160 CYS A C 1
ATOM 1273 O O . CYS A 1 160 ? 11.474 0.783 -15.162 1.00 94.56 160 CYS A O 1
ATOM 1275 N N . GLU A 1 161 ? 9.486 1.505 -14.439 1.00 94.94 161 GLU A N 1
ATOM 1276 C CA . GLU A 1 161 ? 10.001 2.785 -13.917 1.00 94.94 161 GLU A CA 1
ATOM 1277 C C . GLU A 1 161 ? 11.135 2.603 -12.890 1.00 94.94 161 GLU A C 1
ATOM 1279 O O . GLU A 1 161 ? 12.086 3.388 -12.821 1.00 94.94 161 GLU A O 1
ATOM 1284 N N . VAL A 1 162 ? 11.098 1.506 -12.127 1.00 96.44 162 VAL A N 1
ATOM 1285 C CA . VAL A 1 162 ? 12.072 1.232 -11.063 1.00 96.44 162 VAL A CA 1
ATOM 1286 C C . VAL A 1 162 ? 13.398 0.719 -11.620 1.00 96.44 162 VAL A C 1
ATOM 1288 O O . VAL A 1 162 ? 14.441 1.303 -11.334 1.00 96.44 162 VAL A O 1
ATOM 1291 N N . CYS A 1 163 ? 13.402 -0.317 -12.464 1.00 95.12 163 CYS A N 1
ATOM 1292 C CA . CYS A 1 163 ? 14.648 -0.934 -12.945 1.00 95.12 163 CYS A CA 1
ATOM 1293 C C . CYS A 1 163 ? 14.981 -0.661 -14.422 1.00 95.12 163 CYS A C 1
ATOM 1295 O O . CYS A 1 163 ? 16.008 -1.135 -14.887 1.00 95.12 163 CYS A O 1
ATOM 1297 N N . ALA A 1 164 ? 14.132 0.077 -15.142 1.00 93.38 164 ALA A N 1
ATOM 1298 C CA . ALA A 1 164 ? 14.232 0.388 -16.572 1.00 93.38 164 ALA A CA 1
ATOM 1299 C C . ALA A 1 164 ? 14.157 -0.808 -17.545 1.00 93.38 164 ALA A C 1
ATOM 1301 O O . ALA A 1 164 ? 14.326 -0.604 -18.743 1.00 93.38 164 ALA A O 1
ATOM 1302 N N . GLY A 1 165 ? 13.863 -2.022 -17.065 1.00 91.56 165 GLY A N 1
ATOM 1303 C CA . GLY A 1 165 ? 13.689 -3.207 -17.914 1.00 91.56 165 GLY A CA 1
ATOM 1304 C C . GLY A 1 165 ? 12.338 -3.242 -18.639 1.00 91.56 165 GLY A C 1
ATOM 1305 O O . GLY A 1 165 ? 11.394 -2.571 -18.220 1.00 91.56 165 GLY A O 1
ATOM 1306 N N . ALA A 1 166 ? 12.236 -4.055 -19.693 1.00 92.31 166 ALA A N 1
ATOM 1307 C CA . ALA A 1 166 ? 11.025 -4.250 -20.498 1.00 92.31 166 ALA A CA 1
ATOM 1308 C C . ALA A 1 166 ? 10.000 -5.178 -19.807 1.00 92.31 166 ALA A C 1
ATOM 1310 O O . ALA A 1 166 ? 9.754 -6.304 -20.234 1.00 92.31 166 ALA A O 1
ATOM 1311 N N . HIS A 1 167 ? 9.455 -4.734 -18.674 1.00 91.56 167 HIS A N 1
ATOM 1312 C CA . HIS A 1 167 ? 8.391 -5.417 -17.935 1.00 91.56 167 HIS A CA 1
ATOM 1313 C C . HIS A 1 167 ? 7.539 -4.438 -17.119 1.00 91.56 167 HIS A 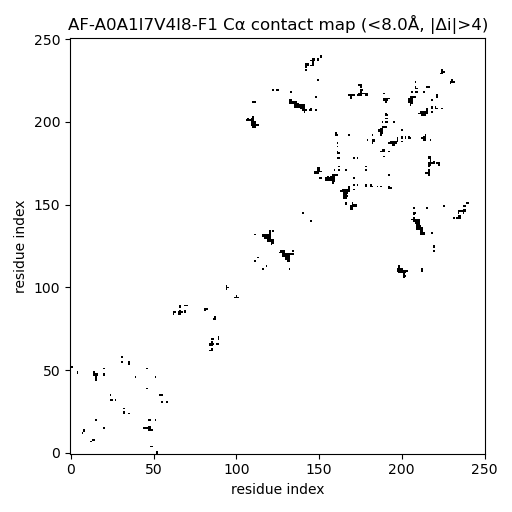C 1
ATOM 1315 O O . HIS A 1 167 ? 7.991 -3.364 -16.715 1.00 91.56 167 HIS A O 1
ATOM 1321 N N . ASN A 1 168 ? 6.314 -4.834 -16.768 1.00 91.81 168 ASN A N 1
ATOM 1322 C CA . ASN A 1 168 ? 5.519 -4.111 -15.782 1.00 91.81 168 ASN A CA 1
ATOM 1323 C C . ASN A 1 168 ? 6.174 -4.168 -14.388 1.00 91.81 168 ASN A C 1
ATOM 1325 O O . ASN A 1 168 ? 6.598 -5.232 -13.936 1.00 91.81 168 ASN A O 1
ATOM 1329 N N . ALA A 1 169 ? 6.183 -3.052 -13.649 1.00 93.62 169 ALA A N 1
ATOM 1330 C CA . ALA A 1 169 ? 6.787 -2.972 -12.316 1.00 93.62 169 ALA A CA 1
ATOM 1331 C C . ALA A 1 169 ? 6.284 -4.050 -11.331 1.00 93.62 169 ALA A C 1
ATOM 1333 O O . ALA A 1 169 ? 7.051 -4.502 -10.476 1.00 93.62 169 ALA A O 1
ATOM 1334 N N . LEU A 1 170 ? 5.028 -4.504 -11.451 1.00 93.06 170 LEU A N 1
ATOM 1335 C CA . LEU A 1 170 ? 4.453 -5.597 -10.650 1.00 93.06 170 LEU A CA 1
ATOM 1336 C C . LEU A 1 170 ? 5.259 -6.906 -10.772 1.00 93.06 170 LEU A C 1
ATOM 1338 O O . LEU A 1 170 ? 5.317 -7.696 -9.827 1.00 93.06 170 LEU A O 1
ATOM 1342 N N . ARG A 1 171 ? 5.906 -7.115 -11.920 1.00 92.12 171 ARG A N 1
ATOM 1343 C CA . ARG A 1 171 ? 6.701 -8.299 -12.273 1.00 92.12 171 ARG A CA 1
ATOM 1344 C C . ARG A 1 171 ? 8.198 -8.089 -12.126 1.00 92.12 171 ARG A C 1
ATOM 1346 O O . ARG A 1 171 ? 8.965 -8.999 -12.416 1.00 92.12 171 ARG A O 1
ATOM 1353 N N . CYS A 1 172 ? 8.619 -6.933 -11.614 1.00 94.50 172 CYS A N 1
ATOM 1354 C CA . CYS A 1 172 ? 10.032 -6.622 -11.471 1.00 94.50 172 CYS A CA 1
ATOM 1355 C C . CYS A 1 172 ? 10.774 -7.706 -10.678 1.00 94.50 172 CYS A C 1
ATOM 1357 O O . CYS A 1 172 ? 10.337 -8.110 -9.588 1.00 94.50 172 CYS A O 1
ATOM 1359 N N . GLY A 1 173 ? 11.876 -8.183 -11.261 1.00 92.75 173 GLY A N 1
ATOM 1360 C CA . GLY A 1 173 ? 12.699 -9.278 -10.747 1.00 92.75 173 GLY A CA 1
ATOM 1361 C C . GLY A 1 173 ? 13.640 -8.894 -9.604 1.00 92.75 173 GLY A C 1
ATOM 1362 O O . GLY A 1 173 ? 14.164 -9.787 -8.954 1.00 92.75 173 GLY A O 1
ATOM 1363 N N . LEU A 1 174 ? 13.821 -7.598 -9.321 1.00 96.06 174 LEU A N 1
ATOM 1364 C CA . LEU A 1 174 ? 14.601 -7.139 -8.163 1.00 96.06 174 LEU A CA 1
ATOM 1365 C C . LEU A 1 174 ? 14.050 -7.720 -6.856 1.00 96.06 174 LEU A C 1
ATOM 1367 O O . LEU A 1 174 ? 12.845 -7.962 -6.764 1.00 96.06 174 LEU A O 1
ATOM 1371 N N . SER A 1 175 ? 14.884 -7.875 -5.827 1.00 95.12 175 SER A N 1
ATOM 1372 C CA . SER A 1 175 ? 14.385 -8.139 -4.471 1.00 95.12 175 SER A CA 1
ATOM 1373 C C . SER A 1 175 ? 13.499 -6.987 -3.986 1.00 95.12 175 SER A C 1
ATOM 1375 O O . SER A 1 175 ? 13.545 -5.873 -4.519 1.00 95.12 175 SER A O 1
ATOM 1377 N N . SER A 1 176 ? 12.662 -7.240 -2.986 1.00 94.94 176 SER A N 1
ATOM 1378 C CA . SER A 1 176 ? 11.803 -6.227 -2.383 1.00 94.94 176 SER A CA 1
ATOM 1379 C C . SER A 1 176 ? 12.623 -5.069 -1.817 1.00 94.94 176 SER A C 1
ATOM 1381 O O . SER A 1 176 ? 12.257 -3.923 -2.057 1.00 94.94 176 SER A O 1
ATOM 1383 N N . SER A 1 177 ? 13.763 -5.334 -1.170 1.00 94.56 177 SER A N 1
ATOM 1384 C CA . SER A 1 177 ? 14.705 -4.300 -0.717 1.00 94.56 177 SER A CA 1
ATOM 1385 C C . SER A 1 177 ? 15.271 -3.476 -1.869 1.00 94.56 177 SER A C 1
ATOM 1387 O O . SER A 1 177 ? 15.038 -2.272 -1.913 1.00 94.56 177 SER A O 1
ATOM 1389 N N . ALA A 1 178 ? 15.882 -4.117 -2.869 1.00 97.06 178 ALA A N 1
ATOM 1390 C CA . ALA A 1 178 ? 16.472 -3.413 -4.007 1.00 97.06 178 ALA A CA 1
ATOM 1391 C C . ALA A 1 178 ? 15.429 -2.618 -4.813 1.00 97.06 178 ALA A C 1
ATOM 1393 O O . ALA A 1 178 ? 15.739 -1.581 -5.397 1.00 97.06 178 ALA A O 1
ATOM 1394 N N . PHE A 1 179 ? 14.178 -3.085 -4.854 1.00 97.69 179 PHE A N 1
ATOM 1395 C CA . PHE A 1 179 ? 13.075 -2.336 -5.448 1.00 97.69 179 PHE A CA 1
ATOM 1396 C C . PHE A 1 179 ? 12.764 -1.063 -4.656 1.00 97.69 179 PHE A C 1
ATOM 1398 O O . PHE A 1 179 ? 12.559 -0.015 -5.268 1.00 97.69 179 PHE A O 1
ATOM 1405 N N . ARG A 1 180 ? 12.715 -1.145 -3.317 1.00 96.25 180 ARG A N 1
ATOM 1406 C CA . ARG A 1 180 ? 12.492 0.018 -2.442 1.00 96.25 180 ARG A CA 1
ATOM 1407 C C . ARG A 1 180 ? 13.614 1.038 -2.598 1.00 96.25 180 ARG A C 1
ATOM 1409 O O . ARG A 1 180 ? 13.308 2.209 -2.807 1.00 96.25 180 ARG A O 1
ATOM 1416 N N . ASP A 1 181 ? 14.864 0.586 -2.577 1.00 96.88 181 ASP A N 1
ATOM 1417 C CA . ASP A 1 181 ? 16.039 1.454 -2.687 1.00 96.88 181 ASP A CA 1
ATOM 1418 C C . ASP A 1 181 ? 16.044 2.179 -4.035 1.00 96.88 181 ASP A C 1
ATOM 1420 O O . ASP A 1 181 ? 15.996 3.404 -4.077 1.00 96.88 181 ASP A O 1
ATOM 1424 N N . LYS A 1 182 ? 15.900 1.451 -5.151 1.00 97.69 182 LYS A N 1
ATOM 1425 C CA . LYS A 1 182 ? 15.834 2.085 -6.479 1.00 97.69 182 LYS A CA 1
ATOM 1426 C C . LYS A 1 182 ? 14.631 3.006 -6.661 1.00 97.69 182 LYS A C 1
ATOM 1428 O O . LYS A 1 182 ? 14.732 4.006 -7.370 1.00 97.69 182 LYS A O 1
ATOM 1433 N N . ALA A 1 183 ? 13.475 2.665 -6.090 1.00 97.06 183 ALA A N 1
ATOM 1434 C CA . ALA A 1 183 ? 12.311 3.544 -6.143 1.00 97.06 183 ALA A CA 1
ATOM 1435 C C . ALA A 1 183 ? 12.576 4.847 -5.375 1.00 97.06 183 ALA A C 1
ATOM 1437 O O . ALA A 1 183 ? 12.234 5.918 -5.876 1.00 97.06 183 ALA A O 1
ATOM 1438 N N . LYS A 1 184 ? 13.228 4.758 -4.209 1.00 96.00 184 LYS A N 1
ATOM 1439 C CA . LYS A 1 184 ? 13.640 5.905 -3.397 1.00 96.00 184 LYS A CA 1
ATOM 1440 C C . LYS A 1 184 ? 14.677 6.764 -4.121 1.00 96.00 184 LYS A C 1
ATOM 1442 O O . LYS A 1 184 ? 14.451 7.962 -4.246 1.00 96.00 184 LYS A O 1
ATOM 1447 N N . ASP A 1 185 ? 15.730 6.160 -4.666 1.00 97.12 185 ASP A N 1
ATOM 1448 C CA . ASP A 1 185 ? 16.794 6.859 -5.406 1.00 97.12 185 ASP A CA 1
ATOM 1449 C C . ASP A 1 185 ? 16.235 7.634 -6.602 1.00 97.12 185 ASP A C 1
ATOM 1451 O O . ASP A 1 185 ? 16.660 8.741 -6.921 1.00 97.12 185 ASP A O 1
ATOM 1455 N N . LYS A 1 186 ? 15.216 7.068 -7.255 1.00 96.31 186 LYS A N 1
ATOM 1456 C CA . LYS A 1 186 ? 14.514 7.714 -8.363 1.00 96.31 186 LYS A CA 1
ATOM 1457 C C . LYS A 1 186 ? 13.403 8.664 -7.917 1.00 96.31 186 LYS A C 1
ATOM 1459 O O . LYS A 1 186 ? 12.733 9.214 -8.790 1.00 96.31 186 LYS A O 1
ATOM 1464 N N . GLY A 1 187 ? 13.151 8.861 -6.625 1.00 96.00 187 GLY A N 1
ATOM 1465 C CA . GLY A 1 187 ? 12.059 9.709 -6.134 1.00 96.00 187 GLY A CA 1
ATOM 1466 C C . GLY A 1 187 ? 10.679 9.272 -6.644 1.00 96.00 187 GLY A C 1
ATOM 1467 O O . GLY A 1 187 ? 9.860 10.104 -7.034 1.00 96.00 187 GLY A O 1
ATOM 1468 N N . LEU A 1 188 ? 10.446 7.962 -6.741 1.00 97.06 188 LEU A N 1
ATOM 1469 C CA . LEU A 1 188 ? 9.173 7.389 -7.171 1.00 97.06 188 LEU A CA 1
ATOM 1470 C C . LEU A 1 188 ? 8.268 7.142 -5.965 1.00 97.06 188 LEU A C 1
ATOM 1472 O O . LEU A 1 188 ? 8.710 6.678 -4.914 1.00 97.06 188 LEU A O 1
ATOM 1476 N N . CYS A 1 189 ? 6.969 7.372 -6.146 1.00 95.50 189 CYS A N 1
ATOM 1477 C CA . CYS A 1 189 ? 5.970 7.067 -5.138 1.00 95.50 189 CYS A CA 1
ATOM 1478 C C . CYS A 1 189 ? 6.023 5.569 -4.777 1.00 95.50 189 CYS A C 1
ATOM 1480 O O . CYS A 1 189 ? 5.834 4.725 -5.660 1.00 95.50 189 CYS A O 1
ATOM 1482 N N . PRO A 1 190 ? 6.183 5.206 -3.493 1.00 94.62 190 PRO A N 1
ATOM 1483 C CA . PRO A 1 190 ? 6.303 3.810 -3.079 1.00 94.62 190 PRO A CA 1
ATOM 1484 C C . PRO A 1 190 ? 5.012 3.001 -3.270 1.00 94.62 190 PRO A C 1
ATOM 1486 O O . PRO A 1 190 ? 5.057 1.776 -3.220 1.00 94.62 190 PRO A O 1
ATOM 1489 N N . LEU A 1 191 ? 3.868 3.653 -3.516 1.00 94.69 191 LEU A N 1
ATOM 1490 C CA . LEU A 1 191 ? 2.585 2.999 -3.783 1.00 94.69 191 LEU A CA 1
ATOM 1491 C C . LEU A 1 191 ? 2.370 2.678 -5.268 1.00 94.69 191 LEU A C 1
ATOM 1493 O O . LEU A 1 191 ? 1.972 1.565 -5.610 1.00 94.69 191 LEU A O 1
ATOM 1497 N N . CYS A 1 192 ? 2.593 3.648 -6.156 1.00 94.94 192 CYS A N 1
ATOM 1498 C CA . CYS A 1 192 ? 2.228 3.520 -7.571 1.00 94.94 192 CYS A CA 1
ATOM 1499 C C . CYS A 1 192 ? 3.384 3.729 -8.549 1.00 94.94 192 CYS A C 1
ATOM 1501 O O . CYS A 1 192 ? 3.136 3.767 -9.750 1.00 94.94 192 CYS A O 1
ATOM 1503 N N . VAL A 1 193 ? 4.610 3.888 -8.042 1.00 95.62 193 VAL A N 1
ATOM 1504 C CA . VAL A 1 193 ? 5.863 4.007 -8.803 1.00 95.62 193 VAL A CA 1
ATOM 1505 C C . VAL A 1 193 ? 5.867 5.106 -9.871 1.00 95.62 193 VAL A C 1
ATOM 1507 O O . VAL A 1 193 ? 6.530 4.986 -10.894 1.00 95.62 193 VAL A O 1
ATOM 1510 N N . ARG A 1 194 ? 5.135 6.197 -9.620 1.00 94.50 194 ARG A N 1
ATOM 1511 C CA . ARG A 1 194 ? 5.120 7.420 -10.441 1.00 94.50 194 ARG A CA 1
ATOM 1512 C C . ARG A 1 194 ? 5.813 8.567 -9.709 1.00 94.50 194 ARG A C 1
ATOM 1514 O O . ARG A 1 194 ? 5.980 8.508 -8.495 1.00 94.50 194 ARG A O 1
ATOM 1521 N N . LYS A 1 195 ? 6.194 9.614 -10.439 1.00 95.06 195 LYS A N 1
ATOM 1522 C CA . LYS A 1 195 ? 6.828 10.823 -9.892 1.00 95.06 195 LYS A CA 1
ATOM 1523 C C . LYS A 1 195 ? 5.803 11.694 -9.157 1.00 95.06 195 LYS A C 1
ATOM 1525 O O . LYS A 1 195 ? 5.049 12.408 -9.806 1.00 95.06 195 LYS A O 1
ATOM 1530 N N . HIS A 1 196 ? 5.751 11.569 -7.834 1.00 91.81 196 HIS A N 1
ATOM 1531 C CA . HIS A 1 196 ? 5.067 12.458 -6.881 1.00 91.81 196 HIS A CA 1
ATOM 1532 C C . HIS A 1 196 ? 5.301 11.937 -5.451 1.00 91.81 196 HIS A C 1
ATOM 1534 O O . HIS A 1 196 ? 5.720 10.785 -5.265 1.00 91.81 196 HIS A O 1
ATOM 1540 N N . HIS A 1 197 ? 4.978 12.737 -4.433 1.00 89.88 197 HIS A N 1
ATOM 1541 C CA . HIS A 1 197 ? 5.063 12.286 -3.043 1.00 89.88 197 HIS A CA 1
ATOM 1542 C C . HIS A 1 197 ? 3.892 11.349 -2.680 1.00 89.88 197 HIS A C 1
ATOM 1544 O O . HIS A 1 197 ? 2.818 11.396 -3.286 1.00 89.88 197 HIS A O 1
ATOM 1550 N N . ILE A 1 198 ? 4.060 10.456 -1.694 1.00 87.25 198 ILE A N 1
ATOM 1551 C CA . ILE A 1 198 ? 2.994 9.506 -1.315 1.00 87.25 198 ILE A CA 1
ATOM 1552 C C . ILE A 1 198 ? 1.746 10.204 -0.754 1.00 87.25 198 ILE A C 1
ATOM 1554 O O . ILE A 1 198 ? 0.637 9.741 -1.012 1.00 87.25 198 ILE A O 1
ATOM 1558 N N . THR A 1 199 ? 1.906 11.339 -0.069 1.00 85.06 199 THR A N 1
ATOM 1559 C CA . THR A 1 199 ? 0.788 12.145 0.465 1.00 85.06 199 THR A CA 1
ATOM 1560 C C . THR A 1 199 ? -0.086 12.756 -0.627 1.00 85.06 199 THR A C 1
ATOM 1562 O O . THR A 1 199 ? -1.210 13.153 -0.358 1.00 85.06 199 THR A O 1
ATOM 1565 N N . GLU A 1 200 ? 0.394 12.793 -1.868 1.00 88.06 200 GLU A N 1
ATOM 1566 C CA . GLU A 1 200 ? -0.343 13.281 -3.037 1.00 88.06 200 GLU A CA 1
ATOM 1567 C C . GLU A 1 200 ? -0.924 12.126 -3.864 1.00 88.06 200 GLU A C 1
ATOM 1569 O O . GLU A 1 200 ? -1.668 12.338 -4.827 1.00 88.06 200 GLU A O 1
ATOM 1574 N N . CYS A 1 201 ? -0.577 10.880 -3.517 1.00 86.31 201 CYS A N 1
ATOM 1575 C CA . CYS A 1 201 ? -0.964 9.716 -4.292 1.00 86.31 201 CYS A CA 1
ATOM 1576 C C . CYS A 1 201 ? -2.471 9.490 -4.204 1.00 86.31 201 CYS A C 1
ATOM 1578 O O . CYS A 1 201 ? -3.038 9.386 -3.122 1.00 86.31 201 CYS A O 1
ATOM 1580 N N . ARG A 1 202 ? -3.112 9.319 -5.360 1.00 85.69 202 ARG A N 1
ATOM 1581 C CA . ARG A 1 202 ? -4.542 8.977 -5.479 1.00 85.69 202 ARG A CA 1
ATOM 1582 C C . ARG A 1 202 ? -4.759 7.584 -6.068 1.00 85.69 202 ARG A C 1
ATOM 1584 O O . ARG A 1 202 ? -5.851 7.244 -6.520 1.00 85.69 202 ARG A O 1
ATOM 1591 N N . SER A 1 203 ? -3.693 6.785 -6.120 1.00 87.12 203 SER A N 1
ATOM 1592 C CA . SER A 1 203 ? -3.747 5.429 -6.648 1.00 87.12 203 SER A CA 1
ATOM 1593 C C . SER A 1 203 ? -4.589 4.541 -5.742 1.00 87.12 203 SER A C 1
ATOM 1595 O O . SER A 1 203 ? -4.375 4.477 -4.537 1.00 87.12 203 SER A O 1
ATOM 1597 N N . ARG A 1 204 ? -5.511 3.787 -6.340 1.00 86.31 204 ARG A N 1
ATOM 1598 C CA . ARG A 1 204 ? -6.280 2.748 -5.638 1.00 86.31 204 ARG A CA 1
ATOM 1599 C C . ARG A 1 204 ? -5.532 1.418 -5.551 1.00 86.31 204 ARG A C 1
ATOM 1601 O O . ARG A 1 204 ? -6.105 0.426 -5.109 1.00 86.31 204 ARG A O 1
ATOM 1608 N N . PHE A 1 205 ? -4.286 1.384 -6.024 1.00 88.50 205 PHE A N 1
ATOM 1609 C CA . PHE A 1 205 ? -3.454 0.193 -5.993 1.00 88.50 205 PHE A CA 1
ATOM 1610 C C . PHE A 1 205 ? -3.335 -0.343 -4.563 1.00 88.50 205 PHE A C 1
ATOM 1612 O O . PHE A 1 205 ? -3.254 0.419 -3.600 1.00 88.50 205 PHE A O 1
ATOM 1619 N N . ARG A 1 206 ? -3.319 -1.667 -4.433 1.00 91.25 206 ARG A N 1
ATOM 1620 C CA . ARG A 1 206 ? -3.047 -2.369 -3.181 1.00 91.25 206 ARG A CA 1
ATOM 1621 C C . ARG A 1 206 ? -2.064 -3.486 -3.466 1.00 91.25 206 ARG A C 1
ATOM 1623 O O . ARG A 1 206 ? -2.155 -4.135 -4.510 1.00 91.25 206 ARG A O 1
ATOM 1630 N N . CYS A 1 207 ? -1.138 -3.703 -2.539 1.00 94.31 207 CYS A N 1
ATOM 1631 C CA . CYS A 1 207 ? -0.163 -4.777 -2.657 1.00 94.31 207 CYS A CA 1
ATOM 1632 C C . CYS A 1 207 ? -0.871 -6.128 -2.839 1.00 94.31 207 CYS A C 1
ATOM 1634 O O . CYS A 1 207 ? -1.733 -6.498 -2.049 1.00 94.31 207 CYS A O 1
ATOM 1636 N N . CYS A 1 208 ? -0.491 -6.903 -3.853 1.00 94.12 208 CYS A N 1
ATOM 1637 C CA . CYS A 1 208 ? -1.118 -8.201 -4.108 1.00 94.12 208 CYS A CA 1
ATOM 1638 C C . CYS A 1 208 ? -0.750 -9.271 -3.072 1.00 94.12 208 CYS A C 1
ATOM 1640 O O . CYS A 1 208 ? -1.438 -10.280 -2.996 1.00 94.12 208 CYS A O 1
ATOM 1642 N N . TYR A 1 209 ? 0.313 -9.070 -2.292 1.00 92.62 209 TYR A N 1
ATOM 1643 C CA . TYR A 1 209 ? 0.788 -10.041 -1.304 1.00 92.62 209 TYR A CA 1
ATOM 1644 C C . TYR A 1 209 ? 0.191 -9.827 0.090 1.00 92.62 209 TYR A C 1
ATOM 1646 O O . TYR A 1 209 ? 0.018 -10.788 0.828 1.00 92.62 209 TYR A O 1
ATOM 1654 N N . CYS A 1 210 ? -0.133 -8.583 0.455 1.00 90.31 210 CYS A N 1
ATOM 1655 C CA . CYS A 1 210 ? -0.612 -8.252 1.801 1.00 90.31 210 CYS A CA 1
ATOM 1656 C C . CYS A 1 210 ? -1.734 -7.206 1.843 1.00 90.31 210 CYS A C 1
ATOM 1658 O O . CYS A 1 210 ? -2.145 -6.804 2.925 1.00 90.31 210 CYS A O 1
ATOM 1660 N N . ASN A 1 211 ? -2.191 -6.697 0.697 1.00 90.94 211 ASN A N 1
ATOM 1661 C CA . ASN A 1 211 ? -3.178 -5.618 0.571 1.00 90.94 211 ASN A CA 1
ATOM 1662 C C . ASN A 1 211 ? -2.789 -4.275 1.227 1.00 90.94 211 ASN A C 1
ATOM 1664 O O . ASN A 1 211 ? -3.644 -3.415 1.454 1.00 90.94 211 ASN A O 1
ATOM 1668 N N . GLY A 1 212 ? -1.504 -4.077 1.535 1.00 89.88 212 GLY A N 1
ATOM 1669 C CA . GLY A 1 212 ? -0.967 -2.831 2.089 1.00 89.88 212 GLY A CA 1
ATOM 1670 C C . GLY A 1 212 ? -0.926 -1.664 1.090 1.00 89.88 212 GLY A C 1
ATOM 1671 O O . GLY A 1 212 ? -1.131 -1.842 -0.117 1.00 89.88 212 GLY A O 1
ATOM 1672 N N . LEU A 1 213 ? -0.637 -0.461 1.604 1.00 90.38 213 LEU A N 1
ATOM 1673 C CA . LEU A 1 213 ? -0.502 0.800 0.849 1.00 90.38 213 LEU A CA 1
ATOM 1674 C C . LEU A 1 213 ? 0.901 1.000 0.259 1.00 90.38 213 LEU A C 1
ATOM 1676 O O . LEU A 1 213 ? 1.514 2.059 0.361 1.00 90.38 213 LEU A O 1
ATOM 1680 N N . HIS A 1 214 ? 1.392 -0.016 -0.428 1.00 93.56 214 HIS A N 1
ATOM 1681 C CA . HIS A 1 214 ? 2.667 0.035 -1.123 1.00 93.56 214 HIS A CA 1
ATOM 1682 C C . HIS A 1 214 ? 2.595 -0.787 -2.404 1.00 93.56 214 HIS A C 1
ATOM 1684 O O . HIS A 1 214 ? 1.715 -1.632 -2.594 1.00 93.56 214 HIS A O 1
ATOM 1690 N N . HIS A 1 215 ? 3.545 -0.543 -3.295 1.00 97.31 215 HIS A N 1
ATOM 1691 C CA . HIS A 1 215 ? 3.679 -1.288 -4.525 1.00 97.31 215 HIS A CA 1
ATOM 1692 C C . HIS A 1 215 ? 4.131 -2.723 -4.218 1.00 97.31 215 HIS A C 1
ATOM 1694 O O . HIS A 1 215 ? 5.076 -2.928 -3.453 1.00 97.31 215 HIS A O 1
ATOM 1700 N N . SER A 1 216 ? 3.530 -3.732 -4.859 1.00 96.38 216 SER A N 1
ATOM 1701 C CA . SER A 1 216 ? 3.862 -5.143 -4.595 1.00 96.38 216 SER A CA 1
ATOM 1702 C C . SER A 1 216 ? 5.343 -5.466 -4.813 1.00 96.38 216 SER A C 1
ATOM 1704 O O . SER A 1 216 ? 5.885 -6.365 -4.181 1.00 96.38 216 SER A O 1
ATOM 1706 N N . GLY A 1 217 ? 6.006 -4.728 -5.708 1.00 95.69 217 GLY A N 1
ATOM 1707 C CA . GLY A 1 217 ? 7.428 -4.893 -6.005 1.00 95.69 217 GLY A CA 1
ATOM 1708 C C . GLY A 1 217 ? 8.351 -4.674 -4.802 1.00 95.69 217 GLY A C 1
ATOM 1709 O O . GLY A 1 217 ? 9.411 -5.294 -4.786 1.00 95.69 217 GLY A O 1
ATOM 1710 N N . GLY A 1 218 ? 7.937 -3.868 -3.813 1.00 94.94 218 GLY A N 1
ATOM 1711 C CA . GLY A 1 218 ? 8.697 -3.563 -2.594 1.00 94.94 218 GLY A CA 1
ATOM 1712 C C . GLY A 1 218 ? 8.161 -4.227 -1.319 1.00 94.94 218 GLY A C 1
ATOM 1713 O O . GLY A 1 218 ? 8.636 -3.908 -0.232 1.00 94.94 218 GLY A O 1
ATOM 1714 N N . CYS A 1 219 ? 7.175 -5.122 -1.428 1.00 94.62 219 CYS A N 1
ATOM 1715 C CA . CYS A 1 219 ? 6.567 -5.803 -0.283 1.00 94.62 219 CYS A CA 1
ATOM 1716 C C . CYS A 1 219 ? 7.513 -6.854 0.329 1.00 94.62 219 CYS A C 1
ATOM 1718 O O . CYS A 1 219 ? 8.025 -7.670 -0.434 1.00 94.62 219 CYS A O 1
ATOM 1720 N N . PRO A 1 220 ? 7.680 -6.928 1.663 1.00 90.69 220 PRO A N 1
ATOM 1721 C CA . PRO A 1 220 ? 8.482 -7.980 2.305 1.00 90.69 220 PRO A CA 1
ATOM 1722 C C . PRO A 1 220 ? 7.971 -9.413 2.081 1.00 90.69 220 PRO A C 1
ATOM 1724 O O . PRO A 1 220 ? 8.749 -10.358 2.074 1.00 90.69 220 PRO A O 1
ATOM 1727 N N . LEU A 1 221 ? 6.666 -9.594 1.841 1.00 91.00 221 LEU A N 1
ATOM 1728 C CA . LEU A 1 221 ? 6.085 -10.916 1.554 1.00 91.00 221 LEU A CA 1
ATOM 1729 C C . LEU A 1 221 ? 6.303 -11.370 0.102 1.00 91.00 221 LEU A C 1
ATOM 1731 O O . LEU A 1 221 ? 5.900 -12.471 -0.271 1.00 91.00 221 LEU A O 1
ATOM 1735 N N . LYS A 1 222 ? 6.894 -10.522 -0.747 1.00 93.44 222 LYS A N 1
ATOM 1736 C CA . LYS A 1 222 ? 7.098 -10.809 -2.170 1.00 93.44 222 LYS A CA 1
ATOM 1737 C C . LYS A 1 222 ? 7.932 -12.065 -2.369 1.00 93.44 222 LYS A C 1
ATOM 1739 O O . LYS A 1 222 ? 7.539 -12.918 -3.158 1.00 93.44 222 LYS A O 1
ATOM 1744 N N . GLU A 1 223 ? 9.073 -12.155 -1.693 1.00 90.88 223 GLU A N 1
ATOM 1745 C CA . GLU A 1 223 ? 9.986 -13.293 -1.802 1.00 90.88 223 GLU A CA 1
ATOM 1746 C C . GLU A 1 223 ? 9.300 -14.580 -1.339 1.00 90.88 223 GLU A C 1
ATOM 1748 O O . GLU A 1 223 ? 9.325 -15.571 -2.066 1.00 90.88 223 GLU A O 1
ATOM 1753 N N . PHE A 1 224 ? 8.599 -14.525 -0.199 1.00 91.38 224 PHE A N 1
ATOM 1754 C CA . PHE A 1 224 ? 7.839 -15.653 0.341 1.00 91.38 224 PHE A CA 1
ATOM 1755 C C . PHE A 1 224 ? 6.843 -16.203 -0.684 1.00 91.38 224 PHE A C 1
ATOM 1757 O O . PHE A 1 224 ? 6.906 -17.379 -1.020 1.00 91.38 224 PHE A O 1
ATOM 1764 N N . TYR A 1 225 ? 5.973 -15.354 -1.236 1.00 91.06 225 TYR A N 1
ATOM 1765 C CA . TYR A 1 225 ? 4.927 -15.780 -2.172 1.00 91.06 225 TYR A CA 1
ATOM 1766 C C . TYR A 1 225 ? 5.415 -16.058 -3.599 1.00 91.06 225 TYR A C 1
ATOM 1768 O O . TYR A 1 225 ? 4.674 -16.647 -4.390 1.00 91.06 225 TYR A O 1
ATOM 1776 N N . ARG A 1 226 ? 6.623 -15.610 -3.963 1.00 89.31 226 ARG A N 1
ATOM 1777 C CA . ARG A 1 226 ? 7.244 -15.948 -5.251 1.00 89.31 226 ARG A CA 1
ATOM 1778 C C . ARG A 1 226 ? 8.005 -17.274 -5.219 1.00 89.31 226 ARG A C 1
ATOM 1780 O O . ARG A 1 226 ? 8.353 -17.769 -6.293 1.00 89.31 226 ARG A O 1
ATOM 1787 N N . ASP A 1 227 ? 8.210 -17.870 -4.047 1.00 88.94 227 ASP A N 1
ATOM 1788 C CA . ASP A 1 227 ? 8.597 -19.274 -3.942 1.00 88.94 227 ASP A CA 1
ATOM 1789 C C . ASP A 1 227 ? 7.409 -20.167 -4.338 1.00 88.94 227 ASP A C 1
ATOM 1791 O O . ASP A 1 227 ? 6.301 -20.039 -3.815 1.00 88.94 227 ASP A O 1
ATOM 1795 N N . VAL A 1 228 ? 7.648 -21.093 -5.270 1.00 86.19 228 VAL A N 1
ATOM 1796 C CA . VAL A 1 228 ? 6.645 -22.050 -5.758 1.00 86.19 228 VAL A CA 1
ATOM 1797 C C . VAL A 1 228 ? 6.086 -22.903 -4.618 1.00 86.19 228 VAL A C 1
ATOM 1799 O O . VAL A 1 228 ? 4.907 -23.246 -4.647 1.00 86.19 228 VAL A O 1
ATOM 1802 N N . LYS A 1 229 ? 6.894 -23.199 -3.593 1.00 90.25 229 LYS A N 1
ATOM 1803 C CA . LYS A 1 229 ? 6.473 -23.989 -2.426 1.00 90.25 229 LYS A CA 1
ATOM 1804 C C . LYS A 1 229 ? 5.408 -23.285 -1.582 1.00 90.25 229 LYS A C 1
ATOM 1806 O O . LYS A 1 229 ? 4.589 -23.954 -0.962 1.00 90.25 229 LYS A O 1
ATOM 1811 N N . ASN A 1 230 ? 5.402 -21.954 -1.593 1.00 89.75 230 ASN A N 1
ATOM 1812 C CA . ASN A 1 230 ? 4.477 -21.118 -0.825 1.00 89.75 230 ASN A CA 1
ATOM 1813 C C . ASN A 1 230 ? 3.356 -20.538 -1.700 1.00 89.75 230 ASN A C 1
ATOM 1815 O O . ASN A 1 230 ? 2.601 -19.667 -1.256 1.00 89.75 230 ASN A O 1
ATOM 1819 N N . TYR A 1 231 ? 3.261 -20.977 -2.959 1.00 87.94 231 TYR A N 1
ATOM 1820 C CA . TYR A 1 231 ? 2.221 -20.510 -3.857 1.00 87.94 231 TYR A CA 1
ATOM 1821 C C . TYR A 1 231 ? 0.844 -20.938 -3.328 1.00 87.94 231 TYR A C 1
ATOM 1823 O O . TYR A 1 231 ? 0.658 -22.121 -3.025 1.00 87.94 231 TYR A O 1
ATOM 1831 N N . PRO A 1 232 ? -0.135 -20.022 -3.200 1.00 89.19 232 PRO A N 1
ATOM 1832 C CA . PRO A 1 232 ? -1.438 -20.388 -2.659 1.00 89.19 232 PRO A CA 1
ATOM 1833 C C . PRO A 1 232 ? -2.115 -21.447 -3.530 1.00 89.19 232 PRO A C 1
ATOM 1835 O O . PRO A 1 232 ? -2.242 -21.261 -4.739 1.00 89.19 232 PRO A O 1
ATOM 1838 N N . LYS A 1 233 ? -2.594 -22.531 -2.909 1.00 88.81 233 LYS A N 1
ATOM 1839 C CA . LYS A 1 233 ? -3.266 -23.638 -3.614 1.00 88.81 233 LYS A CA 1
ATOM 1840 C C . LYS A 1 233 ? -4.527 -23.182 -4.354 1.00 88.81 233 LYS A C 1
ATOM 1842 O O . LYS A 1 233 ? -4.813 -23.685 -5.433 1.00 88.81 233 LYS A O 1
ATOM 1847 N N . ASP A 1 234 ? -5.216 -22.187 -3.802 1.00 89.19 234 ASP A N 1
ATOM 1848 C CA . ASP A 1 234 ? -6.451 -21.629 -4.362 1.00 89.19 234 ASP A CA 1
ATOM 1849 C C . ASP A 1 234 ? -6.199 -20.510 -5.392 1.00 89.19 234 ASP A C 1
ATOM 1851 O O . ASP A 1 234 ? -7.143 -19.920 -5.924 1.00 89.19 234 ASP A O 1
ATOM 1855 N N . ALA A 1 235 ? -4.935 -20.158 -5.665 1.00 87.88 235 ALA A N 1
ATOM 1856 C CA . ALA A 1 235 ? -4.611 -19.173 -6.691 1.00 87.88 235 ALA A CA 1
ATOM 1857 C C . ALA A 1 235 ? -4.611 -19.817 -8.092 1.00 87.88 235 ALA A C 1
ATOM 1859 O O . ALA A 1 235 ? -4.150 -20.948 -8.256 1.00 87.88 235 ALA A O 1
ATOM 1860 N N . PRO A 1 236 ? -5.062 -19.092 -9.136 1.00 88.81 236 PRO A N 1
ATOM 1861 C CA . PRO A 1 236 ? -4.930 -19.552 -10.515 1.00 88.81 236 PRO A CA 1
ATOM 1862 C C . PRO A 1 236 ? -3.469 -19.847 -10.880 1.00 88.81 236 PRO A C 1
ATOM 1864 O O . PRO A 1 236 ? -2.579 -19.209 -10.326 1.00 88.81 236 PRO A O 1
ATOM 1867 N N . PRO A 1 237 ? -3.188 -20.712 -11.868 1.00 86.81 237 PRO A N 1
ATOM 1868 C CA . PRO A 1 237 ? -1.823 -20.942 -12.328 1.00 86.81 237 PRO A CA 1
ATOM 1869 C C . PRO A 1 237 ? -1.112 -19.641 -12.716 1.00 86.81 237 PRO A C 1
ATOM 1871 O O . PRO A 1 237 ? -1.718 -18.724 -13.283 1.00 86.81 237 PRO A O 1
ATOM 1874 N N . ARG A 1 238 ? 0.196 -19.575 -12.438 1.00 87.44 238 ARG A N 1
ATOM 1875 C CA . ARG A 1 238 ? 1.044 -18.436 -12.819 1.00 87.44 238 ARG A CA 1
ATOM 1876 C C . ARG A 1 238 ? 0.881 -18.138 -14.305 1.00 87.44 238 ARG A C 1
ATOM 1878 O O . ARG A 1 238 ? 0.927 -19.043 -15.136 1.00 87.44 238 ARG A O 1
ATOM 1885 N N . VAL A 1 239 ? 0.729 -16.861 -14.639 1.00 80.12 239 VAL A N 1
ATOM 1886 C CA . VAL A 1 239 ? 0.586 -16.453 -16.036 1.00 80.12 239 VAL A CA 1
ATOM 1887 C C . VAL A 1 239 ? 1.939 -16.594 -16.724 1.00 80.12 239 VAL A C 1
ATOM 1889 O O . VAL A 1 239 ? 2.891 -15.907 -16.363 1.00 80.12 239 VAL A O 1
ATOM 1892 N N . THR A 1 240 ? 2.012 -17.476 -17.716 1.00 68.00 240 THR A N 1
ATOM 1893 C CA . THR A 1 240 ? 3.219 -17.735 -18.514 1.00 68.00 240 THR A CA 1
ATOM 1894 C C . THR A 1 240 ? 3.202 -17.038 -19.879 1.00 68.00 240 THR A C 1
ATOM 1896 O O . THR A 1 240 ? 4.266 -16.874 -20.466 1.00 68.00 240 THR A O 1
ATOM 1899 N N . PHE A 1 241 ? 2.036 -16.565 -20.353 1.00 58.66 241 PHE A N 1
ATOM 1900 C CA . PHE A 1 241 ? 1.857 -15.868 -21.637 1.00 58.66 241 PHE A CA 1
ATOM 1901 C C . PHE A 1 241 ? 0.767 -14.782 -21.565 1.00 58.66 241 PHE A C 1
ATOM 1903 O O . PHE A 1 241 ? -0.217 -14.920 -20.832 1.00 58.66 241 PHE A O 1
ATOM 1910 N N . PHE A 1 242 ? 0.911 -13.702 -22.343 1.00 52.09 242 PHE A N 1
ATOM 1911 C CA . PHE A 1 242 ? -0.208 -12.800 -22.636 1.00 52.09 242 PHE A CA 1
ATOM 1912 C C . PHE A 1 242 ? -1.255 -13.580 -23.441 1.00 52.09 242 PHE A C 1
ATOM 1914 O O . PHE A 1 242 ? -0.907 -14.287 -24.382 1.00 52.09 242 PHE A O 1
ATOM 1921 N N . ARG A 1 243 ? -2.535 -13.471 -23.059 1.00 43.62 243 ARG A N 1
ATOM 1922 C CA . ARG A 1 243 ? -3.653 -14.037 -23.826 1.00 43.62 243 ARG A CA 1
ATOM 1923 C C . ARG A 1 243 ? -3.510 -13.619 -25.294 1.00 43.62 243 ARG A C 1
ATOM 1925 O O . ARG A 1 243 ? -3.592 -12.425 -25.576 1.00 43.62 243 ARG A O 1
ATOM 1932 N N . ALA A 1 244 ? -3.362 -14.582 -26.205 1.00 36.84 244 ALA A N 1
ATOM 1933 C CA . ALA A 1 244 ? -3.828 -14.378 -27.570 1.00 36.84 244 ALA A CA 1
ATOM 1934 C C . ALA A 1 244 ? -5.294 -13.937 -27.461 1.00 36.84 244 ALA A C 1
ATOM 1936 O O . ALA A 1 244 ? -6.053 -14.527 -26.684 1.00 36.84 244 ALA A O 1
ATOM 1937 N N . GLN A 1 245 ? -5.660 -12.845 -28.132 1.00 35.44 245 GLN A N 1
ATOM 1938 C CA . GLN A 1 245 ? -7.047 -12.398 -28.184 1.00 35.44 245 GLN A CA 1
ATOM 1939 C C . GLN A 1 245 ? -7.909 -13.601 -28.568 1.00 35.44 245 GLN A C 1
ATOM 1941 O O . GLN A 1 245 ? -7.623 -14.279 -29.554 1.00 35.44 245 GLN A O 1
ATOM 1946 N N . ALA A 1 246 ? -8.914 -13.907 -27.746 1.00 38.38 246 ALA A N 1
ATOM 1947 C CA . ALA A 1 246 ? -9.914 -14.887 -28.121 1.00 38.38 246 ALA A CA 1
ATOM 1948 C C . ALA A 1 246 ? -10.516 -14.392 -29.437 1.00 38.38 246 ALA A C 1
ATOM 1950 O O . ALA A 1 246 ? -11.093 -13.303 -29.461 1.00 38.38 246 ALA A O 1
ATOM 1951 N N . LYS A 1 247 ? -10.295 -15.140 -30.525 1.00 37.41 247 LYS A N 1
ATOM 1952 C CA . LYS A 1 247 ? -10.965 -14.895 -31.798 1.00 37.41 247 LYS A CA 1
ATOM 1953 C C . LYS A 1 247 ? -12.454 -14.793 -31.488 1.00 37.41 247 LYS A C 1
ATOM 1955 O O . LYS A 1 247 ? -13.018 -15.705 -30.884 1.00 37.41 247 LYS A O 1
ATOM 1960 N N . GLN A 1 248 ? -13.048 -13.652 -31.819 1.00 38.16 248 GLN A N 1
ATOM 1961 C CA . GLN A 1 248 ? -14.493 -13.554 -31.896 1.00 38.16 248 GLN A CA 1
ATOM 1962 C C . GLN A 1 248 ? -14.927 -14.607 -32.916 1.00 38.16 248 GLN A C 1
ATOM 1964 O O . GLN A 1 248 ? -14.427 -14.620 -34.038 1.0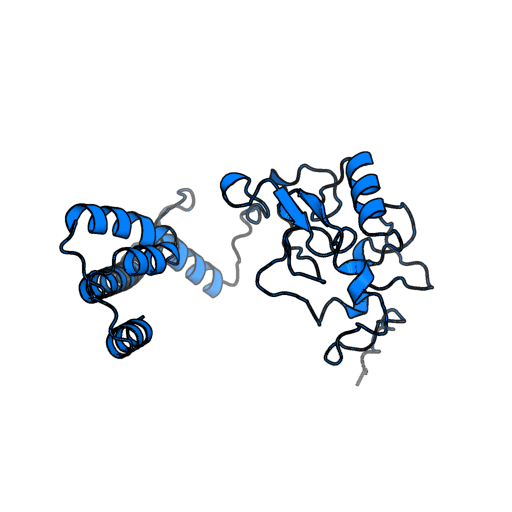0 38.16 248 GLN A O 1
ATOM 1969 N N . ASN A 1 249 ? -15.771 -15.539 -32.483 1.00 39.03 249 ASN A N 1
ATOM 1970 C CA . ASN A 1 249 ? -16.504 -16.384 -33.407 1.00 39.03 249 ASN A CA 1
ATOM 1971 C C . ASN A 1 249 ? -17.457 -15.454 -34.161 1.00 39.03 249 ASN A C 1
ATOM 1973 O O . ASN A 1 249 ? -18.432 -14.978 -33.580 1.00 39.03 249 ASN A O 1
ATOM 1977 N N . GLU A 1 250 ? -17.123 -15.152 -35.411 1.00 37.62 250 GLU A N 1
ATOM 1978 C CA . GLU A 1 250 ? -18.079 -14.640 -36.385 1.00 37.62 250 GLU A CA 1
ATOM 1979 C C . GLU A 1 250 ? -19.047 -15.784 -36.715 1.00 37.62 250 GLU A C 1
ATOM 1981 O O . GLU A 1 250 ? -18.626 -16.869 -37.129 1.00 37.62 250 GLU A O 1
ATOM 1986 N N . HIS A 1 251 ? -20.327 -15.545 -36.435 1.00 37.16 251 HIS A N 1
ATOM 1987 C CA . HIS A 1 251 ? -21.460 -16.237 -37.037 1.00 37.16 251 HIS A CA 1
ATOM 1988 C C . HIS A 1 251 ? -22.028 -15.337 -38.127 1.00 37.16 251 HIS A C 1
ATOM 1990 O O . HIS A 1 251 ? -22.095 -14.111 -37.873 1.00 37.16 251 HIS A O 1
#

Mean predicted aligned error: 17.5 Å

Organism: NCBI:txid1561998